Protein AF-0000000068980799 (afdb_homodimer)

Sequence (262 aa):
MDPATQDDEDTKPTASESSLSVPATNGKKSQVTGPEELPSMFENTHFFIHKKAIPSDEERIIQRLIVAFSGTLHQYMSSDVQFVVTRSVWNEEFDTALADNANLIFVRPDWILACDEQARRVPFQKYLVVGMDPATQDDEDTKPTASESSLSVPATNGKKSQVTGPEELPSMFENTHFFIHKKAIPSDEERIIQRLIVAFSGTLHQYMSSDVQFVVTRSVWNEEFDTALADNANLIFVRPDWILACDEQARRVPFQKYLVVG

Organism: Fasciola gigantica (NCBI:txid46835)

Structure (mmCIF, N/CA/C/O backbone):
data_AF-0000000068980799-model_v1
#
loop_
_entity.id
_entity.type
_entity.pdbx_description
1 polymer 'Putative transient receptor potential channel 2 isoform 3'
#
loop_
_atom_site.group_PDB
_atom_site.id
_atom_site.type_symbol
_atom_site.label_atom_id
_atom_site.label_alt_id
_atom_site.label_comp_id
_atom_site.label_asym_id
_atom_site.label_entity_id
_atom_site.label_seq_id
_atom_site.pdbx_PDB_ins_code
_atom_site.Cartn_x
_atom_site.Cartn_y
_atom_site.Cartn_z
_atom_site.occupancy
_atom_site.B_iso_or_equi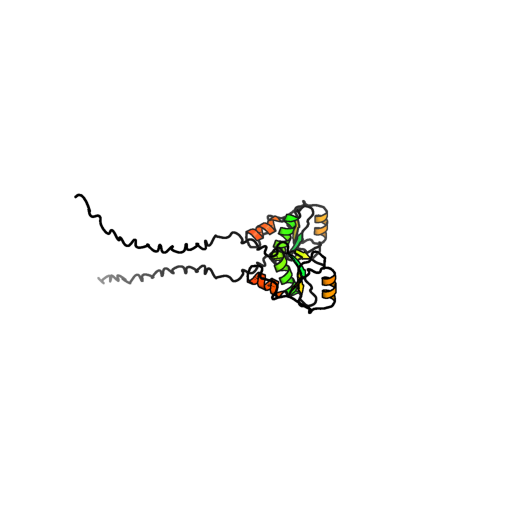v
_atom_site.auth_seq_id
_atom_site.auth_comp_id
_atom_site.auth_asym_id
_atom_site.auth_atom_id
_atom_site.pdbx_PDB_model_num
ATOM 1 N N . MET A 1 1 ? -66.812 -64.438 41.688 1 20.77 1 MET A N 1
ATOM 2 C CA . MET A 1 1 ? -67.625 -63.594 40.812 1 20.77 1 MET A CA 1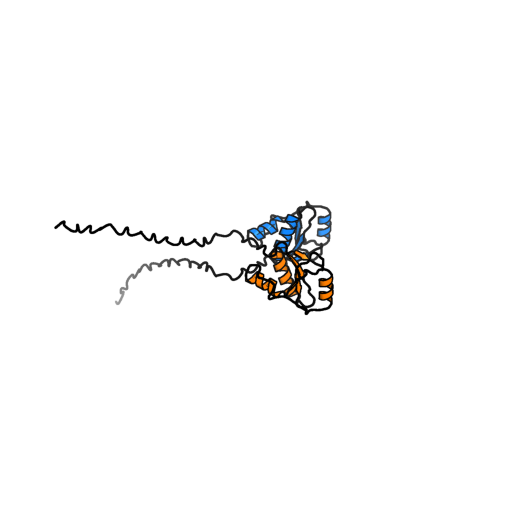
ATOM 3 C C . MET A 1 1 ? -66.875 -62.375 40.375 1 20.77 1 MET A C 1
ATOM 5 O O . MET A 1 1 ? -67 -61.969 39.188 1 20.77 1 MET A O 1
ATOM 9 N N . ASP A 1 2 ? -66.188 -61.562 41.219 1 19.34 2 ASP A N 1
ATOM 10 C CA . ASP A 1 2 ? -66.562 -60.188 40.844 1 19.34 2 ASP A CA 1
ATOM 11 C C . ASP A 1 2 ? -65.875 -59.781 39.531 1 19.34 2 ASP A C 1
ATOM 13 O O . ASP A 1 2 ? -64.875 -60.375 39.125 1 19.34 2 ASP A O 1
ATOM 17 N N . PRO A 1 3 ? -65.125 -58.406 39.5 1 24.88 3 PRO A N 1
ATOM 18 C CA . PRO A 1 3 ? -65.438 -57.156 38.812 1 24.88 3 PRO A CA 1
ATOM 19 C C . PRO A 1 3 ? -64.562 -56.906 37.594 1 24.88 3 PRO A C 1
ATOM 21 O O . PRO A 1 3 ? -63.344 -56.844 37.719 1 24.88 3 PRO A O 1
ATOM 24 N N . ALA A 1 4 ? -64.938 -57.219 36.375 1 27.3 4 ALA A N 1
ATOM 25 C CA . ALA A 1 4 ? -64.5 -57.156 35 1 27.3 4 ALA A CA 1
ATOM 26 C C . ALA A 1 4 ? -64.25 -55.719 34.531 1 27.3 4 ALA A C 1
ATOM 28 O O . ALA A 1 4 ? -63.969 -55.469 33.344 1 27.3 4 ALA A O 1
ATOM 29 N N . THR A 1 5 ? -64.438 -54.719 35.438 1 24.45 5 THR A N 1
ATOM 30 C CA . THR A 1 5 ? -65.125 -53.625 34.75 1 24.45 5 THR A CA 1
ATOM 31 C C . THR A 1 5 ? -64.25 -53.125 33.562 1 24.45 5 THR A C 1
ATOM 33 O O . THR A 1 5 ? -63.062 -53.406 33.531 1 24.45 5 THR A O 1
ATOM 36 N N . GLN A 1 6 ? -64.375 -51.75 33.156 1 20.05 6 GLN A N 1
ATOM 37 C CA . GLN A 1 6 ? -64.812 -50.906 32.062 1 20.05 6 GLN A CA 1
ATOM 38 C C . GLN A 1 6 ? -63.688 -50.312 31.25 1 20.05 6 GLN A C 1
ATOM 40 O O . GLN A 1 6 ? -63.75 -50.219 30.031 1 20.05 6 GLN A O 1
ATOM 45 N N . ASP A 1 7 ? -62.594 -49.625 31.875 1 24.25 7 ASP A N 1
ATOM 46 C CA . ASP A 1 7 ? -62.5 -48.25 31.422 1 24.25 7 ASP A CA 1
ATOM 47 C C . ASP A 1 7 ? -62 -48.156 29.984 1 24.25 7 ASP A C 1
ATOM 49 O O . ASP A 1 7 ? -61.312 -49.062 29.516 1 24.25 7 ASP A O 1
ATOM 53 N N . ASP A 1 8 ? -62.406 -47 29.312 1 21.67 8 ASP A N 1
ATOM 54 C CA . ASP A 1 8 ? -62.656 -46.188 28.125 1 21.67 8 ASP A CA 1
ATOM 55 C C . ASP A 1 8 ? -61.375 -45.875 27.391 1 21.67 8 ASP A C 1
ATOM 57 O O . ASP A 1 8 ? -60.312 -45.844 27.984 1 21.67 8 ASP A O 1
ATOM 61 N N . GLU A 1 9 ? -61.5 -45.719 26.078 1 25.73 9 GLU A N 1
ATOM 62 C CA . GLU A 1 9 ? -60.875 -45.719 24.75 1 25.73 9 GLU A CA 1
ATOM 63 C C . GLU A 1 9 ? -60.125 -44.406 24.5 1 25.73 9 GLU A C 1
ATOM 65 O O . GLU A 1 9 ? -59.844 -44.062 23.359 1 25.73 9 GLU A O 1
ATOM 70 N N . ASP A 1 10 ? -59.719 -43.562 25.594 1 23.23 10 ASP A N 1
ATOM 71 C CA . ASP A 1 10 ? -59.594 -42.156 25.125 1 23.23 10 ASP A CA 1
ATOM 72 C C . ASP A 1 10 ? -58.469 -42.031 24.094 1 23.23 10 ASP A C 1
ATOM 74 O O . ASP A 1 10 ? -57.312 -42.281 24.391 1 23.23 10 ASP A O 1
ATOM 78 N N . THR A 1 11 ? -58.812 -42.125 22.797 1 24.7 11 THR A N 1
ATOM 79 C CA . THR A 1 11 ? -58.062 -42.062 21.547 1 24.7 11 THR A CA 1
ATOM 80 C C . THR A 1 11 ? -57.5 -40.656 21.344 1 24.7 11 THR A C 1
ATOM 82 O O . THR A 1 11 ? -56.906 -40.375 20.297 1 24.7 11 THR A O 1
ATOM 85 N N . LYS A 1 12 ? -57.531 -39.688 22.297 1 25.25 12 LYS A N 1
ATOM 86 C CA . LYS A 1 12 ? -57.531 -38.375 21.672 1 25.25 12 LYS A CA 1
ATOM 87 C C . LYS A 1 12 ? -56.344 -38.219 20.734 1 25.25 12 LYS A C 1
ATOM 89 O O . LYS A 1 12 ? -55.219 -38.594 21.094 1 25.25 12 LYS A O 1
ATOM 94 N N . PRO A 1 13 ? -56.625 -37.719 19.516 1 26.62 13 PRO A N 1
ATOM 95 C CA . PRO A 1 13 ? -55.812 -37.469 18.344 1 26.62 13 PRO A CA 1
ATOM 96 C C . PRO A 1 13 ? -54.75 -36.375 18.594 1 26.62 13 PRO A C 1
ATOM 98 O O . PRO A 1 13 ? -55.125 -35.25 19 1 26.62 13 PRO A O 1
ATOM 101 N N . THR A 1 14 ? -53.75 -36.5 19.406 1 24.98 14 THR A N 1
ATOM 102 C CA . THR A 1 14 ? -52.938 -35.344 19.703 1 24.98 14 THR A CA 1
ATOM 103 C C . THR A 1 14 ? -52.406 -34.719 18.438 1 24.98 14 THR A C 1
ATOM 105 O O . THR A 1 14 ? -51.688 -35.375 17.656 1 24.98 14 THR A O 1
ATOM 108 N N . ALA A 1 15 ? -53.25 -33.812 17.844 1 24.52 15 ALA A N 1
ATOM 109 C CA . ALA A 1 15 ? -52.906 -32.938 16.734 1 24.52 15 ALA A CA 1
ATOM 110 C C . ALA A 1 15 ? -51.562 -32.281 16.938 1 24.52 15 ALA A C 1
ATOM 112 O O . ALA A 1 15 ? -51.281 -31.672 17.984 1 24.52 15 ALA A O 1
ATOM 113 N N . SER A 1 16 ? -50.5 -32.906 16.484 1 23.58 16 SER A N 1
ATOM 114 C CA . SER A 1 16 ? -49.125 -32.375 16.5 1 23.58 16 SER A CA 1
ATOM 115 C C . SER A 1 16 ? -49.094 -31.016 15.844 1 23.58 16 SER A C 1
ATOM 117 O O . SER A 1 16 ? -49.438 -30.859 14.672 1 23.58 16 SER A O 1
ATOM 119 N N . GLU A 1 17 ? -49.531 -29.922 16.547 1 25.2 17 GLU A N 1
ATOM 120 C CA . GLU A 1 17 ? -49.406 -28.531 16.094 1 25.2 17 GLU A CA 1
ATOM 121 C C . GLU A 1 17 ? -48.031 -28.281 15.492 1 25.2 17 GLU A C 1
ATOM 123 O O . GLU A 1 17 ? -47 -28.562 16.125 1 25.2 17 GLU A O 1
ATOM 128 N N . SER A 1 18 ? -47.906 -28.484 14.195 1 25.22 18 SER A N 1
ATOM 129 C CA . SER A 1 18 ? -46.75 -28.078 13.375 1 25.22 18 SER A CA 1
ATOM 130 C C . SER A 1 18 ? -46.375 -26.625 13.648 1 25.22 18 SER A C 1
ATOM 132 O O . SER A 1 18 ? -47.188 -25.719 13.438 1 25.22 18 SER A O 1
ATOM 134 N N . SER A 1 19 ? -45.781 -26.266 14.758 1 26.38 19 SER A N 1
ATOM 135 C CA . SER A 1 19 ? -45.281 -24.922 15.023 1 26.38 19 SER A CA 1
ATOM 136 C C . SER A 1 19 ? -44.5 -24.391 13.828 1 26.38 19 SER A C 1
ATOM 138 O O . SER A 1 19 ? -43.531 -25.016 13.391 1 26.38 19 SER A O 1
ATOM 140 N N . LEU A 1 20 ? -45.125 -23.781 12.844 1 25.39 20 LEU A N 1
ATOM 141 C CA . LEU A 1 20 ? -44.531 -22.969 11.789 1 25.39 20 LEU A CA 1
ATOM 142 C C . LEU A 1 20 ? -43.5 -21.984 12.375 1 25.39 20 LEU A C 1
ATOM 144 O O . LEU A 1 20 ? -43.875 -21.125 13.18 1 25.39 20 LEU A O 1
ATOM 148 N N . SER A 1 21 ? -42.375 -22.406 12.852 1 25.7 21 SER A N 1
ATOM 149 C CA . SER A 1 21 ? -41.312 -21.484 13.234 1 25.7 21 SER A CA 1
ATOM 150 C C . SER A 1 21 ? -41.094 -20.422 12.156 1 25.7 21 SER A C 1
ATOM 152 O O . SER A 1 21 ? -40.875 -20.75 10.984 1 25.7 21 SER A O 1
ATOM 154 N N . VAL A 1 22 ? -41.844 -19.297 12.25 1 26.31 22 VAL A N 1
ATOM 155 C CA . VAL A 1 22 ? -41.562 -18.094 11.461 1 26.31 22 VAL A CA 1
ATOM 156 C C . VAL A 1 22 ? -40.062 -17.828 11.414 1 26.31 22 VAL A C 1
ATOM 158 O O . VAL A 1 22 ? -39.375 -17.875 12.453 1 26.31 22 VAL A O 1
ATOM 161 N N . PRO A 1 23 ? -39.469 -18.031 10.266 1 25.47 23 PRO A N 1
ATOM 162 C CA . PRO A 1 23 ? -38.062 -17.688 10.141 1 25.47 23 PRO A CA 1
ATOM 163 C C . PRO A 1 23 ? -37.719 -16.297 10.695 1 25.47 23 PRO A C 1
ATOM 165 O O . PRO A 1 23 ? -38.5 -15.367 10.516 1 25.47 23 PRO A O 1
ATOM 168 N N . ALA A 1 24 ? -37.062 -16.156 11.812 1 26.2 24 ALA A N 1
ATOM 169 C CA . ALA A 1 24 ? -36.469 -14.922 12.32 1 26.2 24 ALA A CA 1
ATOM 170 C C . ALA A 1 24 ? -35.844 -14.109 11.188 1 26.2 24 ALA A C 1
ATOM 172 O O . ALA A 1 24 ? -35.031 -14.617 10.422 1 26.2 24 ALA A O 1
ATOM 173 N N . THR A 1 25 ? -36.656 -13.273 10.594 1 23.78 25 THR A N 1
ATOM 174 C CA . THR A 1 25 ? -36.094 -12.242 9.727 1 23.78 25 THR A CA 1
ATOM 175 C C . THR A 1 25 ? -34.844 -11.617 10.359 1 23.78 25 THR A C 1
ATOM 177 O O . THR A 1 25 ? -34.906 -11.086 11.469 1 23.78 25 THR A O 1
ATOM 180 N N . ASN A 1 26 ? -33.75 -12.32 10.406 1 25.62 26 ASN A N 1
ATOM 181 C CA . ASN A 1 26 ? -32.5 -11.664 10.758 1 25.62 26 ASN A CA 1
ATOM 182 C C . ASN A 1 26 ? -32.438 -10.242 10.203 1 25.62 26 ASN A C 1
ATOM 184 O O . ASN A 1 26 ? -32.469 -10.039 8.992 1 25.62 26 ASN A O 1
ATOM 188 N N . GLY A 1 27 ? -33.094 -9.328 10.844 1 24.72 27 GLY A N 1
ATOM 189 C CA . GLY A 1 27 ? -33 -7.906 10.562 1 24.72 27 GLY A CA 1
ATOM 190 C C . GLY A 1 27 ? -31.625 -7.492 10.047 1 24.72 27 GLY A C 1
ATOM 191 O O . GLY A 1 27 ? -30.609 -7.762 10.688 1 24.72 27 GLY A O 1
ATOM 192 N N . LYS A 1 28 ? -31.391 -7.469 8.797 1 28.31 28 LYS A N 1
ATOM 193 C CA . LYS A 1 28 ? -30.297 -6.723 8.164 1 28.31 28 LYS A CA 1
ATOM 194 C C . LYS A 1 28 ? -30.109 -5.367 8.836 1 28.31 28 LYS A C 1
ATOM 196 O O . LYS A 1 28 ? -30.906 -4.453 8.648 1 28.31 28 LYS A O 1
ATOM 201 N N . LYS A 1 29 ? -30.094 -5.312 10.211 1 28.12 29 LYS A N 1
ATOM 202 C CA . LYS A 1 29 ? -29.75 -4.031 10.82 1 28.12 29 LYS A CA 1
ATOM 203 C C . LYS A 1 29 ? -28.812 -3.227 9.922 1 28.12 29 LYS A C 1
ATOM 205 O O . LYS A 1 29 ? -27.734 -3.695 9.562 1 28.12 29 LYS A O 1
ATOM 210 N N . SER A 1 30 ? -29.359 -2.451 9.117 1 31.41 30 SER A N 1
ATOM 211 C CA . SER A 1 30 ? -28.672 -1.355 8.438 1 31.41 30 SER A CA 1
ATOM 212 C C . SER A 1 30 ? -27.641 -0.694 9.359 1 31.41 30 SER A C 1
ATOM 214 O O . SER A 1 30 ? -27.984 0.192 10.141 1 31.41 30 SER A O 1
ATOM 216 N N . GLN A 1 31 ? -27.062 -1.424 10.32 1 33.16 31 GLN A N 1
ATOM 217 C CA . GLN A 1 31 ? -26.141 -0.878 11.312 1 33.16 31 GLN A CA 1
ATOM 218 C C . GLN A 1 31 ? -25.312 0.262 10.719 1 33.16 31 GLN A C 1
ATOM 220 O O . GLN A 1 31 ? -24.859 0.179 9.578 1 33.16 31 GLN A O 1
ATOM 225 N N . VAL A 1 32 ? -25.734 1.438 10.875 1 35.59 32 VAL A N 1
ATOM 226 C CA . VAL A 1 32 ? -24.969 2.654 10.602 1 35.59 32 VAL A CA 1
ATOM 227 C C . VAL A 1 32 ? -23.469 2.359 10.672 1 35.59 32 VAL A C 1
ATOM 229 O O . VAL A 1 32 ? -22.938 2.057 11.742 1 35.59 32 VAL A O 1
ATOM 232 N N . THR A 1 33 ? -22.906 1.324 10.031 1 38.72 33 THR A N 1
ATOM 233 C CA . THR A 1 33 ? -21.578 0.739 10.062 1 38.72 33 THR A CA 1
ATOM 234 C C . THR A 1 33 ? -20.516 1.828 10.07 1 38.72 33 THR A C 1
ATOM 236 O O . THR A 1 33 ? -20.594 2.793 9.305 1 38.72 33 THR A O 1
ATOM 239 N N . GLY A 1 34 ? -20.109 2.387 11.172 1 44.34 34 GLY A N 1
ATOM 240 C CA . GLY A 1 34 ? -18.875 3.162 11.227 1 44.34 34 GLY A CA 1
ATOM 241 C C . GLY A 1 34 ? -18 2.965 10.008 1 44.34 34 GLY A C 1
ATOM 242 O O . GLY A 1 34 ? -18.344 2.203 9.102 1 44.34 34 GLY A O 1
ATOM 243 N N . PRO A 1 35 ? -17.156 4.094 9.664 1 53.09 35 PRO A N 1
ATOM 244 C CA . PRO A 1 35 ? -16.328 3.898 8.477 1 53.09 35 PRO A CA 1
ATOM 245 C C . PRO A 1 35 ? -15.914 2.441 8.281 1 53.09 35 PRO A C 1
ATOM 247 O O . PRO A 1 35 ? -15.578 1.754 9.25 1 53.09 35 PRO A O 1
ATOM 250 N N . GLU A 1 36 ? -16.594 1.706 7.469 1 66.25 36 GLU A N 1
ATOM 251 C CA . GLU A 1 36 ? -16.297 0.313 7.148 1 66.25 36 GLU A CA 1
ATOM 252 C C . GLU A 1 36 ? -14.789 0.063 7.113 1 66.25 36 GLU A C 1
ATOM 254 O O . GLU A 1 36 ? -14.055 0.794 6.457 1 66.25 36 GLU A O 1
ATOM 259 N N . GLU A 1 37 ? -14.234 -0.513 8.117 1 85.94 37 GLU A N 1
ATOM 260 C CA . GLU A 1 37 ? -12.828 -0.913 8.195 1 85.94 37 GLU A CA 1
ATOM 261 C C . GLU A 1 37 ? -12.406 -1.687 6.953 1 85.94 37 GLU A C 1
ATOM 263 O O . GLU A 1 37 ? -13.188 -2.469 6.406 1 85.94 37 GLU A O 1
ATOM 268 N N . LEU A 1 38 ? -11.25 -1.336 6.441 1 91.69 38 LEU A N 1
ATOM 269 C CA . LEU A 1 38 ? -10.703 -2.066 5.301 1 91.69 38 LEU A CA 1
ATOM 270 C C . LEU A 1 38 ? -10.617 -3.559 5.605 1 91.69 38 LEU A C 1
ATOM 272 O O . LEU A 1 38 ? -10.211 -3.951 6.703 1 91.69 38 LEU A O 1
ATOM 276 N N . PRO A 1 39 ? -11.078 -4.387 4.656 1 93.12 39 PRO A N 1
ATOM 277 C CA . PRO A 1 39 ? -10.922 -5.828 4.855 1 93.12 39 PRO A CA 1
ATOM 278 C C . PRO A 1 39 ? -9.461 -6.246 4.977 1 93.12 39 PRO A C 1
ATOM 280 O O . PRO A 1 39 ? -8.578 -5.594 4.41 1 93.12 39 PRO A O 1
ATOM 283 N N . SER A 1 40 ? -9.211 -7.305 5.684 1 97.06 40 SER A N 1
ATOM 284 C CA . SER A 1 40 ? -7.863 -7.848 5.836 1 97.06 40 SER A CA 1
ATOM 285 C C . SER A 1 40 ? -7.75 -9.234 5.211 1 97.06 40 SER A C 1
ATOM 287 O O . SER A 1 40 ? -7.199 -10.148 5.82 1 97.06 40 SER A O 1
ATOM 289 N N . MET A 1 41 ? -8.242 -9.391 4.062 1 97.62 41 MET A N 1
ATOM 290 C CA . MET A 1 41 ? -8.398 -10.711 3.449 1 97.62 41 MET A CA 1
ATOM 291 C C . MET A 1 41 ? -7.051 -11.297 3.061 1 97.62 41 MET A C 1
ATOM 293 O O . MET A 1 41 ? -6.938 -12.5 2.814 1 97.62 41 MET A O 1
ATOM 297 N N . PHE A 1 42 ? -6.008 -10.516 2.971 1 98.56 42 PHE A N 1
ATOM 298 C CA . PHE A 1 42 ? -4.688 -11.023 2.627 1 98.56 42 PHE A CA 1
ATOM 299 C C . PHE A 1 42 ? -3.748 -10.945 3.824 1 98.56 42 PHE A C 1
ATOM 301 O O . PHE A 1 42 ? -2.525 -10.93 3.662 1 98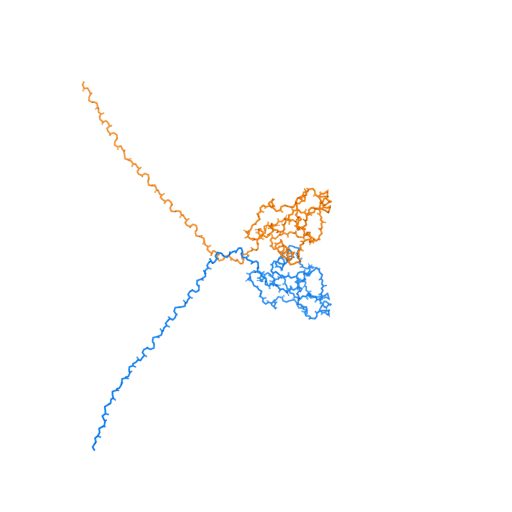.56 42 PHE A O 1
ATOM 308 N N . GLU A 1 43 ? -4.293 -10.844 4.977 1 97.81 43 GLU A N 1
ATOM 309 C CA . GLU A 1 43 ? -3.469 -10.859 6.18 1 97.81 43 GLU A CA 1
ATOM 310 C C . GLU A 1 43 ? -2.545 -12.07 6.195 1 97.81 43 GLU A C 1
ATOM 312 O O . GLU A 1 43 ? -2.963 -13.188 5.863 1 97.81 43 GLU A O 1
ATOM 317 N N . ASN A 1 44 ? -1.324 -11.844 6.477 1 98 44 ASN A N 1
ATOM 318 C CA . ASN A 1 44 ? -0.288 -12.867 6.59 1 98 44 ASN A CA 1
ATOM 319 C C . ASN A 1 44 ? 0.011 -13.516 5.242 1 98 44 ASN A C 1
ATOM 321 O O . ASN A 1 44 ? 0.534 -14.625 5.184 1 98 44 ASN A O 1
ATOM 325 N N . THR A 1 45 ? -0.384 -12.961 4.203 1 98.81 45 THR A N 1
ATOM 326 C CA . THR A 1 45 ? -0.089 -13.43 2.855 1 98.81 45 THR A CA 1
ATOM 327 C C . THR A 1 45 ? 0.98 -12.562 2.199 1 98.81 45 THR A C 1
ATOM 329 O O . THR A 1 45 ? 0.879 -11.336 2.207 1 98.81 45 THR A O 1
ATOM 332 N N . HIS A 1 46 ? 2.014 -13.133 1.592 1 98.94 46 HIS A N 1
ATOM 333 C CA . HIS A 1 46 ? 3.186 -12.445 1.058 1 98.94 46 HIS A CA 1
ATOM 334 C C . HIS A 1 46 ? 3.229 -12.531 -0.464 1 98.94 46 HIS A C 1
ATOM 336 O O . HIS A 1 46 ? 3.15 -13.625 -1.031 1 98.94 46 HIS A O 1
ATOM 342 N N . PHE A 1 47 ? 3.359 -11.344 -1.054 1 98.94 47 PHE A N 1
ATOM 343 C CA . PHE A 1 47 ? 3.25 -11.25 -2.504 1 98.94 47 PHE A CA 1
ATOM 344 C C . PHE A 1 47 ? 4.52 -10.656 -3.105 1 98.94 47 PHE A C 1
ATOM 346 O O . PHE A 1 47 ? 5.199 -9.852 -2.467 1 98.94 47 PHE A O 1
ATOM 353 N N . PHE A 1 48 ? 4.812 -11.062 -4.246 1 98.88 48 PHE A N 1
ATOM 354 C CA . PHE A 1 48 ? 5.73 -10.406 -5.172 1 98.88 48 PHE A CA 1
ATOM 355 C C . PHE A 1 48 ? 5.086 -10.227 -6.539 1 98.88 48 PHE A C 1
ATOM 357 O O . PHE A 1 48 ? 4.434 -11.141 -7.047 1 98.88 48 PHE A O 1
ATOM 364 N N . ILE A 1 49 ? 5.199 -9.055 -7.055 1 98.88 49 ILE A N 1
ATOM 365 C CA . ILE A 1 49 ? 4.656 -8.812 -8.391 1 98.88 49 ILE A CA 1
ATOM 366 C C . ILE A 1 49 ? 5.773 -8.922 -9.43 1 98.88 49 ILE A C 1
ATOM 368 O O . ILE A 1 49 ? 6.73 -8.148 -9.406 1 98.88 49 ILE A O 1
ATOM 372 N N . HIS A 1 50 ? 5.676 -9.898 -10.25 1 98.75 50 HIS A N 1
ATOM 373 C CA . HIS A 1 50 ? 6.539 -10.023 -11.422 1 98.75 50 HIS A CA 1
ATOM 374 C C . HIS A 1 50 ? 6.059 -9.133 -12.562 1 98.75 50 HIS A C 1
ATOM 376 O O . HIS A 1 50 ? 5.195 -9.531 -13.344 1 98.75 50 HIS A O 1
ATOM 382 N N . LYS A 1 51 ? 6.613 -8.016 -12.812 1 97.69 51 LYS A N 1
ATOM 383 C CA . LYS A 1 51 ? 6.027 -6.875 -13.516 1 97.69 51 LYS A CA 1
ATOM 384 C C . LYS A 1 51 ? 6.281 -6.965 -15.016 1 97.69 51 LYS A C 1
ATOM 386 O O . LYS A 1 51 ? 5.711 -6.199 -15.797 1 97.69 51 LYS A O 1
ATOM 391 N N . LYS A 1 52 ? 7.145 -7.824 -15.484 1 97.31 52 LYS A N 1
ATOM 392 C CA . LYS A 1 52 ? 7.629 -7.848 -16.859 1 97.31 52 LYS A CA 1
ATOM 393 C C . LYS A 1 52 ? 6.469 -7.797 -17.859 1 97.31 52 LYS A C 1
ATOM 395 O O . LYS A 1 52 ? 6.559 -7.137 -18.891 1 97.31 52 LYS A O 1
ATOM 400 N N . ALA A 1 53 ? 5.359 -8.422 -17.672 1 98.19 53 ALA A N 1
ATOM 401 C CA . ALA A 1 53 ? 4.246 -8.5 -18.609 1 98.19 53 ALA A CA 1
ATOM 402 C C . ALA A 1 53 ? 3.012 -7.793 -18.062 1 98.19 53 ALA A C 1
ATOM 404 O O . ALA A 1 53 ? 1.893 -8.031 -18.531 1 98.19 53 ALA A O 1
ATOM 405 N N . ILE A 1 54 ? 3.191 -6.973 -17.078 1 98.5 54 ILE A N 1
ATOM 406 C CA . ILE A 1 54 ? 2.078 -6.242 -16.484 1 98.5 54 ILE A CA 1
ATOM 407 C C . ILE A 1 54 ? 2.23 -4.746 -16.75 1 98.5 54 ILE A C 1
ATOM 409 O O . ILE A 1 54 ? 3.209 -4.129 -16.328 1 98.5 54 ILE A O 1
ATOM 413 N N . PRO A 1 55 ? 1.258 -4.164 -17.438 1 98.31 55 PRO A N 1
ATOM 414 C CA . PRO A 1 55 ? 1.331 -2.713 -17.625 1 98.31 55 PRO A CA 1
ATOM 415 C C . PRO A 1 55 ? 1.383 -1.948 -16.312 1 98.31 55 PRO A C 1
ATOM 417 O O . PRO A 1 55 ? 0.8 -2.385 -15.32 1 98.31 55 PRO A O 1
ATOM 420 N N . SER A 1 56 ? 1.985 -0.771 -16.328 1 97.5 56 SER A N 1
ATOM 421 C CA . SER A 1 56 ? 2.238 0.019 -15.125 1 97.5 56 SER A CA 1
ATOM 422 C C . SER A 1 56 ? 0.938 0.366 -14.406 1 97.5 56 SER A C 1
ATOM 424 O O . SER A 1 56 ? 0.884 0.373 -13.172 1 97.5 56 SER A O 1
ATOM 426 N N . ASP A 1 57 ? -0.08 0.707 -15.172 1 96.75 57 ASP A N 1
ATOM 427 C CA . ASP A 1 57 ? -1.357 1.079 -14.578 1 96.75 57 ASP A CA 1
ATOM 428 C C . ASP A 1 57 ? -1.979 -0.099 -13.828 1 96.75 57 ASP A C 1
ATOM 430 O O . ASP A 1 57 ? -2.518 0.068 -12.734 1 96.75 57 ASP A O 1
ATOM 434 N N . GLU A 1 58 ? -1.884 -1.261 -14.43 1 98.06 58 GLU A N 1
ATOM 435 C CA . GLU A 1 58 ? -2.396 -2.453 -13.766 1 98.06 58 GLU A CA 1
ATOM 436 C C . GLU A 1 58 ? -1.562 -2.801 -12.531 1 98.06 58 GLU A C 1
ATOM 438 O O . GLU A 1 58 ? -2.104 -3.203 -11.5 1 98.06 58 GLU A O 1
ATOM 443 N N . GLU A 1 59 ? -0.263 -2.682 -12.648 1 98.5 59 GLU A N 1
ATOM 444 C CA . GLU A 1 59 ? 0.623 -2.92 -11.516 1 98.5 59 GLU A CA 1
ATOM 445 C C . GLU A 1 59 ? 0.22 -2.072 -10.312 1 98.5 59 GLU A C 1
ATOM 447 O O . GLU A 1 59 ? 0.164 -2.568 -9.188 1 98.5 59 GLU A O 1
ATOM 452 N N . ARG A 1 60 ? -0.068 -0.839 -10.555 1 97 60 ARG A N 1
ATOM 453 C CA . ARG A 1 60 ? -0.46 0.089 -9.492 1 97 60 ARG A CA 1
ATOM 454 C C . ARG A 1 60 ? -1.733 -0.381 -8.797 1 97 60 ARG A C 1
ATOM 456 O O . ARG A 1 60 ? -1.819 -0.361 -7.57 1 97 60 ARG A O 1
ATOM 463 N N . ILE A 1 61 ? -2.654 -0.806 -9.586 1 97.38 61 ILE A N 1
ATOM 464 C CA . ILE A 1 61 ? -3.924 -1.277 -9.047 1 97.38 61 ILE A CA 1
ATOM 465 C C . ILE A 1 61 ? -3.691 -2.518 -8.188 1 97.38 61 ILE A C 1
ATOM 467 O O . ILE A 1 61 ? -4.223 -2.621 -7.082 1 97.38 61 ILE A O 1
ATOM 471 N N . ILE A 1 62 ? -2.877 -3.436 -8.648 1 98.62 62 ILE A N 1
ATOM 472 C CA . ILE A 1 62 ? -2.602 -4.68 -7.941 1 98.62 62 ILE A CA 1
ATOM 473 C C . ILE A 1 62 ? -1.907 -4.379 -6.617 1 98.62 62 ILE A C 1
ATOM 475 O O . ILE A 1 62 ? -2.281 -4.922 -5.574 1 98.62 62 ILE A O 1
ATOM 479 N N . GLN A 1 63 ? -0.933 -3.51 -6.66 1 98.56 63 GLN A N 1
ATOM 480 C CA . GLN A 1 63 ? -0.235 -3.102 -5.445 1 98.56 63 GLN A CA 1
ATOM 481 C C . GLN A 1 63 ? -1.205 -2.51 -4.426 1 98.56 63 GLN A C 1
ATOM 483 O O . GLN A 1 63 ? -1.183 -2.881 -3.252 1 98.56 63 GLN A O 1
ATOM 488 N N . ARG A 1 64 ? -2.055 -1.593 -4.91 1 98.56 64 ARG A N 1
ATOM 489 C CA . ARG A 1 64 ? -3.037 -0.929 -4.059 1 98.56 64 ARG A CA 1
ATOM 490 C C . ARG A 1 64 ? -3.947 -1.945 -3.379 1 98.56 64 ARG A C 1
ATOM 492 O O . ARG A 1 64 ? -4.137 -1.899 -2.162 1 98.56 64 ARG A O 1
ATOM 499 N N . LEU A 1 65 ? -4.418 -2.916 -4.109 1 98.56 65 LEU A N 1
ATOM 500 C CA . LEU A 1 65 ? -5.367 -3.889 -3.574 1 98.56 65 LEU A CA 1
ATOM 501 C C . LEU A 1 65 ? -4.688 -4.816 -2.572 1 98.56 65 LEU A C 1
ATOM 503 O O . LEU A 1 65 ? -5.25 -5.117 -1.518 1 98.56 65 LEU A O 1
ATOM 507 N N . ILE A 1 66 ? -3.482 -5.258 -2.877 1 98.81 66 ILE A N 1
ATOM 508 C CA . ILE A 1 66 ? -2.76 -6.148 -1.976 1 98.81 66 ILE A CA 1
ATOM 509 C C . ILE A 1 66 ? -2.545 -5.457 -0.63 1 98.81 66 ILE A C 1
ATOM 511 O O . ILE A 1 66 ? -2.875 -6.016 0.42 1 98.81 66 ILE A O 1
ATOM 515 N N . VAL A 1 67 ? -2.09 -4.242 -0.664 1 98.56 67 VAL A N 1
ATOM 516 C CA . VAL A 1 67 ? -1.755 -3.512 0.554 1 98.56 67 VAL A CA 1
ATOM 517 C C . VAL A 1 67 ? -3.033 -3.117 1.289 1 98.56 67 VAL A C 1
ATOM 519 O O . VAL A 1 67 ? -3.119 -3.246 2.512 1 98.56 67 VAL A O 1
ATOM 522 N N . ALA A 1 68 ? -4.004 -2.682 0.535 1 98.12 68 ALA A N 1
ATOM 523 C CA . ALA A 1 68 ? -5.277 -2.287 1.129 1 98.12 68 ALA A CA 1
ATOM 524 C C . ALA A 1 68 ? -5.895 -3.439 1.916 1 98.12 68 ALA A C 1
ATOM 526 O O . ALA A 1 68 ? -6.492 -3.229 2.975 1 98.12 68 ALA A O 1
ATOM 527 N N . PHE A 1 69 ? -5.695 -4.617 1.457 1 98 69 PHE A N 1
ATOM 528 C CA . PHE A 1 69 ? -6.375 -5.758 2.049 1 98 69 PHE A CA 1
ATOM 529 C C . PHE A 1 69 ? -5.438 -6.531 2.971 1 98 69 PHE A C 1
ATOM 531 O O . PHE A 1 69 ? -5.652 -7.719 3.227 1 98 69 PHE A O 1
ATOM 538 N N . SER A 1 70 ? -4.387 -5.883 3.344 1 98.06 70 SER A N 1
ATOM 539 C CA . SER A 1 70 ? -3.496 -6.305 4.422 1 98.06 70 SER A CA 1
ATOM 540 C C . SER A 1 70 ? -2.521 -7.375 3.945 1 98.06 70 SER A C 1
ATOM 542 O O . SER A 1 70 ? -2.061 -8.195 4.738 1 98.06 70 SER A O 1
ATOM 544 N N . GLY A 1 71 ? -2.221 -7.344 2.73 1 98.75 71 GLY A N 1
ATOM 545 C CA . GLY A 1 71 ? -1.143 -8.172 2.221 1 98.75 71 GLY A CA 1
ATOM 546 C C . GLY A 1 71 ? 0.229 -7.555 2.404 1 98.75 71 GLY A C 1
ATOM 547 O O . GLY A 1 71 ? 0.351 -6.332 2.521 1 98.75 71 GLY A O 1
ATOM 548 N N . THR A 1 72 ? 1.193 -8.438 2.381 1 98.38 72 THR A N 1
ATOM 549 C CA . THR A 1 72 ? 2.576 -7.973 2.381 1 98.38 72 THR A CA 1
ATOM 550 C C . THR A 1 72 ? 3.16 -8.016 0.971 1 98.38 72 THR A C 1
ATOM 552 O O . THR A 1 72 ? 3.145 -9.055 0.316 1 98.38 72 THR A O 1
ATOM 555 N N . LEU A 1 73 ? 3.613 -6.887 0.556 1 98.25 73 LEU A N 1
ATOM 556 C CA . LEU A 1 73 ? 4.203 -6.785 -0.774 1 98.25 73 LEU A CA 1
ATOM 557 C C . LEU A 1 73 ? 5.723 -6.672 -0.688 1 98.25 73 LEU A C 1
ATOM 559 O O . LEU A 1 73 ? 6.246 -5.738 -0.077 1 98.25 73 LEU A O 1
ATOM 563 N N . HIS A 1 74 ? 6.398 -7.637 -1.297 1 98.31 74 HIS A N 1
ATOM 564 C CA . HIS A 1 74 ? 7.855 -7.637 -1.336 1 98.31 74 HIS A CA 1
ATOM 565 C C . HIS A 1 74 ? 8.375 -6.949 -2.594 1 98.31 74 HIS A C 1
ATOM 567 O O . HIS A 1 74 ? 7.828 -7.145 -3.684 1 98.31 74 HIS A O 1
ATOM 573 N N . GLN A 1 75 ? 9.469 -6.234 -2.416 1 96.44 75 GLN A N 1
ATOM 574 C CA . GLN A 1 75 ? 10.078 -5.539 -3.545 1 96.44 75 GLN A CA 1
ATOM 575 C C . GLN A 1 75 ? 10.945 -6.484 -4.375 1 96.44 75 GLN A C 1
ATOM 577 O O . GLN A 1 75 ? 11.227 -6.211 -5.543 1 96.44 75 GLN A O 1
ATOM 582 N N . TYR A 1 76 ? 11.352 -7.477 -3.738 1 96.69 76 TYR A N 1
ATOM 583 C CA . TYR A 1 76 ? 12.195 -8.469 -4.391 1 96.69 76 TYR A CA 1
ATOM 584 C C . TYR A 1 76 ? 11.719 -9.883 -4.066 1 96.69 76 TYR A C 1
ATOM 586 O O . TYR A 1 76 ? 11.078 -10.109 -3.037 1 96.69 76 TYR A O 1
ATOM 594 N N . MET A 1 77 ? 12.195 -10.719 -4.938 1 96.69 77 MET A N 1
ATOM 595 C CA . MET A 1 77 ? 11.922 -12.125 -4.68 1 96.69 77 MET A CA 1
ATOM 596 C C . MET A 1 77 ? 12.711 -12.617 -3.467 1 96.69 77 MET A C 1
ATOM 598 O O . MET A 1 77 ? 13.898 -12.336 -3.338 1 96.69 77 MET A O 1
ATOM 602 N N . SER A 1 78 ? 12 -13.328 -2.609 1 96.19 78 SER A N 1
ATOM 603 C CA . SER A 1 78 ? 12.641 -13.891 -1.422 1 96.19 78 SER A CA 1
ATOM 604 C C . SER A 1 78 ? 11.953 -15.18 -0.98 1 96.19 78 SER A C 1
ATOM 606 O O . SER A 1 78 ? 10.914 -15.555 -1.529 1 96.19 78 SER A O 1
ATOM 608 N N . SER A 1 79 ? 12.484 -15.82 0.021 1 95.94 79 SER A N 1
ATOM 609 C CA . SER A 1 79 ? 11.945 -17.078 0.524 1 95.94 79 SER A CA 1
ATOM 610 C C . SER A 1 79 ? 10.641 -16.859 1.283 1 95.94 79 SER A C 1
ATOM 612 O O . SER A 1 79 ? 9.906 -17.812 1.544 1 95.94 79 SER A O 1
ATOM 614 N N . ASP A 1 80 ? 10.328 -15.648 1.66 1 97.38 80 ASP A N 1
ATOM 615 C CA . ASP A 1 80 ? 9.109 -15.359 2.41 1 97.38 80 ASP A CA 1
ATOM 616 C C . ASP A 1 80 ? 7.898 -15.273 1.481 1 97.38 80 ASP A C 1
ATOM 618 O O . ASP A 1 80 ? 6.754 -15.32 1.938 1 97.38 80 ASP A O 1
ATOM 622 N N . VAL A 1 81 ? 8.219 -15.078 0.259 1 98.75 81 VAL A N 1
ATOM 623 C CA . VAL A 1 81 ? 7.141 -14.875 -0.705 1 98.75 81 VAL A CA 1
ATOM 624 C C . VAL A 1 81 ? 6.34 -16.172 -0.86 1 98.75 81 VAL A C 1
ATOM 626 O O . VAL A 1 81 ? 6.91 -17.25 -0.943 1 98.75 81 VAL A O 1
ATOM 629 N N . GLN A 1 82 ? 4.973 -15.977 -0.878 1 98.88 82 GLN A N 1
ATOM 630 C CA . GLN A 1 82 ? 4.078 -17.109 -1.078 1 98.88 82 GLN A CA 1
ATOM 631 C C . GLN A 1 82 ? 3.453 -17.078 -2.471 1 98.88 82 GLN A C 1
ATOM 633 O O . GLN A 1 82 ? 3.332 -18.109 -3.127 1 98.88 82 GLN A O 1
ATOM 638 N N . PHE A 1 83 ? 3.074 -15.945 -2.936 1 98.94 83 PHE A N 1
ATOM 639 C CA . PHE A 1 83 ? 2.4 -15.781 -4.219 1 98.94 83 PHE A CA 1
ATOM 640 C C . PHE A 1 83 ? 3.18 -14.836 -5.125 1 98.94 83 PHE A C 1
ATOM 642 O O . PHE A 1 83 ? 3.514 -13.719 -4.723 1 98.94 83 PHE A O 1
ATOM 649 N N . VAL A 1 84 ? 3.479 -15.234 -6.316 1 98.94 84 VAL A N 1
ATOM 650 C CA . VAL A 1 84 ? 3.98 -14.383 -7.387 1 98.94 84 VAL A CA 1
ATOM 651 C C . VAL A 1 84 ? 2.84 -14.016 -8.336 1 98.94 84 VAL A C 1
ATOM 653 O O . VAL A 1 84 ? 2.223 -14.891 -8.938 1 98.94 84 VAL A O 1
ATOM 656 N N . VAL A 1 85 ? 2.596 -12.766 -8.438 1 98.94 85 VAL A N 1
ATOM 657 C CA . VAL A 1 85 ? 1.556 -12.281 -9.336 1 98.94 85 VAL A CA 1
ATOM 658 C C . VAL A 1 85 ? 2.176 -11.875 -10.672 1 98.94 85 VAL A C 1
ATOM 660 O O . VAL A 1 85 ? 3.105 -11.062 -10.719 1 98.94 85 VAL A O 1
ATOM 663 N N . THR A 1 86 ? 1.665 -12.438 -11.781 1 98.88 86 THR A N 1
ATOM 664 C CA . THR A 1 86 ? 2.354 -12.227 -13.047 1 98.88 86 THR A CA 1
ATOM 665 C C . THR A 1 86 ? 1.398 -12.43 -14.219 1 98.88 86 THR A C 1
ATOM 667 O O . THR A 1 86 ? 0.388 -13.125 -14.094 1 98.88 86 THR A O 1
ATOM 670 N N . ARG A 1 87 ? 1.752 -11.789 -15.312 1 98.81 87 ARG A N 1
ATOM 671 C CA . ARG A 1 87 ? 1.076 -12.062 -16.578 1 98.81 87 ARG A CA 1
ATOM 672 C C . ARG A 1 87 ? 1.988 -12.828 -17.531 1 98.81 87 ARG A C 1
ATOM 674 O O . ARG A 1 87 ? 1.573 -13.203 -18.625 1 98.81 87 ARG A O 1
ATOM 681 N N . SER A 1 88 ? 3.289 -13.125 -17.156 1 98.62 88 SER A N 1
ATOM 682 C CA . SER A 1 88 ? 4.219 -13.875 -18 1 98.62 88 SER A CA 1
ATOM 683 C C . SER A 1 88 ? 3.811 -15.336 -18.109 1 98.62 88 SER A C 1
ATOM 685 O O . SER A 1 88 ? 3.137 -15.867 -17.219 1 98.62 88 SER A O 1
ATOM 687 N N . VAL A 1 89 ? 4.223 -15.875 -19.203 1 97.94 89 VAL A N 1
ATOM 688 C CA . VAL A 1 89 ? 4.141 -17.328 -19.344 1 97.94 89 VAL A CA 1
ATOM 689 C C . VAL A 1 89 ? 5.277 -17.969 -18.547 1 97.94 89 VAL A C 1
ATOM 691 O O . VAL A 1 89 ? 6.238 -17.312 -18.172 1 97.94 89 VAL A O 1
ATOM 694 N N . TRP A 1 90 ? 5.086 -19.25 -18.297 1 98.5 90 TRP A N 1
ATOM 695 C CA . TRP A 1 90 ? 6.125 -19.984 -17.578 1 98.5 90 TRP A CA 1
ATOM 696 C C . TRP A 1 90 ? 7.473 -19.844 -18.281 1 98.5 90 TRP A C 1
ATOM 698 O O . TRP A 1 90 ? 7.551 -19.891 -19.5 1 98.5 90 TRP A O 1
ATOM 708 N N . ASN A 1 91 ? 8.469 -19.688 -17.516 1 98.31 91 ASN A N 1
ATOM 709 C CA . ASN A 1 91 ? 9.797 -19.484 -18.094 1 98.31 91 ASN A CA 1
ATOM 710 C C . ASN A 1 91 ? 10.891 -19.953 -17.125 1 98.31 91 ASN A C 1
ATOM 712 O O . ASN A 1 91 ? 10.594 -20.469 -16.062 1 98.31 91 ASN A O 1
ATOM 716 N N . GLU A 1 92 ? 12.102 -19.688 -17.5 1 97.88 92 GLU A N 1
ATOM 717 C CA . GLU A 1 92 ? 13.242 -20.172 -16.75 1 97.88 92 GLU A CA 1
ATOM 718 C C . GLU A 1 92 ? 13.359 -19.484 -15.391 1 97.88 92 GLU A C 1
ATOM 720 O O . GLU A 1 92 ? 13.789 -20.094 -14.406 1 97.88 92 GLU A O 1
ATOM 725 N N . GLU A 1 93 ? 12.984 -18.203 -15.344 1 98.12 93 GLU A N 1
ATOM 726 C CA . GLU A 1 93 ? 13 -17.484 -14.07 1 98.12 93 GLU A CA 1
ATOM 727 C C . GLU A 1 93 ? 12.086 -18.156 -13.047 1 98.12 93 GLU A C 1
ATOM 729 O O . GLU A 1 93 ? 12.422 -18.234 -11.867 1 98.12 93 GLU A O 1
ATOM 734 N N . PHE A 1 94 ? 10.984 -18.625 -13.492 1 98.44 94 PHE A N 1
ATOM 735 C CA . PHE A 1 94 ? 10.016 -19.281 -12.625 1 98.44 94 PHE A CA 1
ATOM 736 C C . PHE A 1 94 ? 10.539 -20.641 -12.148 1 98.44 94 PHE A C 1
ATOM 738 O O . PHE A 1 94 ? 10.383 -20.984 -10.977 1 98.44 94 PHE A O 1
ATOM 745 N N . ASP A 1 95 ? 11.18 -21.328 -13.031 1 98.06 95 ASP A N 1
ATOM 746 C CA . ASP A 1 95 ? 11.812 -22.594 -12.641 1 98.06 95 ASP A CA 1
ATOM 747 C C . ASP A 1 95 ? 12.82 -22.375 -11.516 1 98.06 95 ASP A C 1
ATOM 749 O O . ASP A 1 95 ? 12.828 -23.109 -10.531 1 98.06 95 ASP A O 1
ATOM 753 N N . THR A 1 96 ? 13.625 -21.422 -11.734 1 97.94 96 THR A N 1
ATOM 754 C CA . THR A 1 96 ? 14.672 -21.125 -10.766 1 97.94 96 THR A CA 1
ATOM 755 C C . THR A 1 96 ? 14.07 -20.719 -9.422 1 97.94 96 THR A C 1
ATOM 757 O O . THR A 1 96 ? 14.523 -21.188 -8.367 1 97.94 96 THR A O 1
ATOM 760 N N . ALA A 1 97 ? 13 -19.875 -9.453 1 97.94 97 ALA A N 1
ATOM 761 C CA . ALA A 1 97 ? 12.344 -19.438 -8.227 1 97.94 97 ALA A CA 1
ATOM 762 C C . ALA A 1 97 ? 11.734 -20.625 -7.473 1 97.94 97 ALA A C 1
ATOM 764 O O . ALA A 1 97 ? 11.836 -20.703 -6.246 1 97.94 97 ALA A O 1
ATOM 765 N N . LEU A 1 98 ? 11.164 -21.531 -8.211 1 97.12 98 LEU A N 1
ATOM 766 C CA . LEU A 1 98 ? 10.555 -22.703 -7.609 1 97.12 98 LEU A CA 1
ATOM 767 C C . LEU A 1 98 ? 11.609 -23.609 -6.996 1 97.12 98 LEU A C 1
ATOM 769 O O . LEU A 1 98 ? 11.359 -24.266 -5.977 1 97.12 98 LEU A O 1
ATOM 773 N N . ALA A 1 99 ? 12.703 -23.703 -7.664 1 96.94 99 ALA A N 1
ATOM 774 C CA . ALA A 1 99 ? 13.797 -24.5 -7.133 1 96.94 99 ALA A CA 1
ATOM 775 C C . ALA A 1 99 ? 14.258 -23.984 -5.773 1 96.94 99 ALA A C 1
ATOM 777 O O . ALA A 1 99 ? 14.633 -24.766 -4.898 1 96.94 99 ALA A O 1
ATOM 778 N N . ASP A 1 100 ? 14.195 -22.703 -5.555 1 96.62 100 ASP A N 1
ATOM 779 C CA . ASP A 1 100 ? 14.609 -22.062 -4.316 1 96.62 100 ASP A CA 1
ATOM 780 C C . ASP A 1 100 ? 13.5 -22.125 -3.266 1 96.62 100 ASP A C 1
ATOM 782 O O . ASP A 1 100 ? 13.781 -22.156 -2.064 1 96.62 100 ASP A O 1
ATOM 786 N N . ASN A 1 101 ? 12.273 -22.078 -3.67 1 97.69 101 ASN A N 1
ATOM 787 C CA . ASN A 1 101 ? 11.086 -22.125 -2.828 1 97.69 101 ASN A CA 1
ATOM 788 C C . ASN A 1 101 ? 10 -23 -3.445 1 97.69 101 ASN A C 1
ATOM 790 O O . ASN A 1 101 ? 9.172 -22.516 -4.223 1 97.69 101 ASN A O 1
ATOM 794 N N . ALA A 1 102 ? 9.93 -24.234 -2.994 1 97 102 ALA A N 1
ATOM 795 C CA . ALA A 1 102 ? 9.078 -25.25 -3.615 1 97 102 ALA A CA 1
ATOM 796 C C . ALA A 1 102 ? 7.605 -24.969 -3.371 1 97 102 ALA A C 1
ATOM 798 O O . ALA A 1 102 ? 6.734 -25.516 -4.043 1 97 102 ALA A O 1
ATOM 799 N N . ASN A 1 103 ? 7.293 -24.078 -2.463 1 97.75 103 ASN A N 1
ATOM 800 C CA . ASN A 1 103 ? 5.906 -23.797 -2.105 1 97.75 103 ASN A CA 1
ATOM 801 C C . ASN A 1 103 ? 5.387 -22.547 -2.812 1 97.75 103 ASN A C 1
ATOM 803 O O . ASN A 1 103 ? 4.254 -22.125 -2.582 1 97.75 103 ASN A O 1
ATOM 807 N N . LEU A 1 104 ? 6.215 -22.047 -3.619 1 98.5 104 LEU A N 1
ATOM 808 C CA . LEU A 1 104 ? 5.871 -20.828 -4.328 1 98.5 104 LEU A CA 1
ATOM 809 C C . LEU A 1 104 ? 4.699 -21.047 -5.277 1 98.5 104 LEU A C 1
ATOM 811 O O . LEU A 1 104 ? 4.645 -22.078 -5.965 1 98.5 104 LEU A O 1
ATOM 815 N N . ILE A 1 105 ? 3.686 -20.109 -5.32 1 98.81 105 ILE A N 1
ATOM 816 C CA . ILE A 1 105 ? 2.514 -20.203 -6.18 1 98.81 105 ILE A CA 1
ATOM 817 C C . ILE A 1 105 ? 2.484 -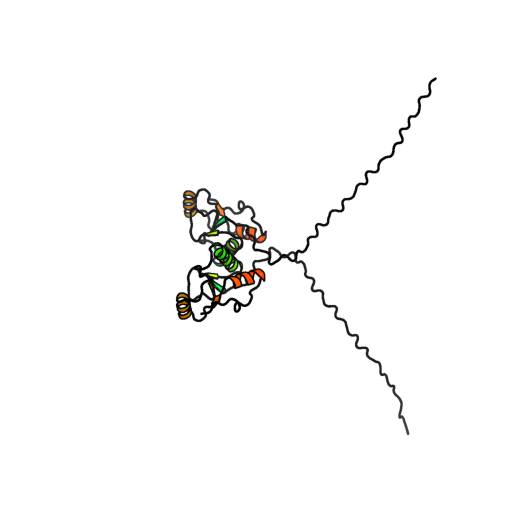19.031 -7.156 1 98.81 105 ILE A C 1
ATOM 819 O O . ILE A 1 105 ? 2.633 -17.875 -6.754 1 98.81 105 ILE A O 1
ATOM 823 N N . PHE A 1 106 ? 2.35 -19.297 -8.383 1 98.88 106 PHE A N 1
ATOM 824 C CA . PHE A 1 106 ? 2.244 -18.281 -9.414 1 98.88 106 PHE A CA 1
ATOM 825 C C . PHE A 1 106 ? 0.791 -18.078 -9.82 1 98.88 106 PHE A C 1
ATOM 827 O O . PHE A 1 106 ? 0.101 -19.031 -10.188 1 98.88 106 PHE A O 1
ATOM 834 N N . VAL A 1 107 ? 0.373 -16.812 -9.789 1 98.94 107 VAL A N 1
ATOM 835 C CA . VAL A 1 107 ? -1.033 -16.562 -10.086 1 98.94 107 VAL A CA 1
ATOM 836 C C . VAL A 1 107 ? -1.153 -15.359 -11.016 1 98.94 107 VAL A C 1
ATOM 838 O O . VAL A 1 107 ? -0.285 -14.484 -11.031 1 98.94 107 VAL A O 1
ATOM 841 N N . ARG A 1 108 ? -2.234 -15.375 -11.75 1 98.94 108 ARG A N 1
ATOM 842 C CA . ARG A 1 108 ? -2.613 -14.211 -12.539 1 98.94 108 ARG A CA 1
ATOM 843 C C . ARG A 1 108 ? -3.17 -13.102 -11.648 1 98.94 108 ARG A C 1
ATOM 845 O O . ARG A 1 108 ? -3.824 -13.375 -10.641 1 98.94 108 ARG A O 1
ATOM 852 N N . PRO A 1 109 ? -2.957 -11.805 -12.078 1 98.88 109 PRO A N 1
ATOM 853 C CA . PRO A 1 109 ? -3.525 -10.703 -11.312 1 98.88 109 PRO A CA 1
ATOM 854 C C . PRO A 1 109 ? -5.047 -10.789 -11.18 1 98.88 109 PRO A C 1
ATOM 856 O O . PRO A 1 109 ? -5.621 -10.234 -10.242 1 98.88 109 PRO A O 1
ATOM 859 N N . ASP A 1 110 ? -5.703 -11.516 -12.016 1 98.81 110 ASP A N 1
ATOM 860 C CA . ASP A 1 110 ? -7.156 -11.672 -12.023 1 98.81 110 ASP A CA 1
ATOM 861 C C . ASP A 1 110 ? -7.656 -12.227 -10.695 1 98.81 110 ASP A C 1
ATOM 863 O O . ASP A 1 110 ? -8.789 -11.953 -10.289 1 98.81 110 ASP A O 1
ATOM 867 N N . TRP A 1 111 ? -6.836 -12.977 -10.055 1 98.94 111 TRP A N 1
ATOM 868 C CA . TRP A 1 111 ? -7.215 -13.5 -8.75 1 98.94 111 TRP A CA 1
ATOM 869 C C . TRP A 1 111 ? -7.422 -12.375 -7.746 1 98.94 111 TRP A C 1
ATOM 871 O O . TRP A 1 111 ? -8.406 -12.367 -6.996 1 98.94 111 TRP A O 1
ATOM 881 N N . ILE A 1 112 ? -6.457 -11.414 -7.719 1 98.75 112 ILE A N 1
ATOM 882 C CA . ILE A 1 112 ? -6.547 -10.258 -6.824 1 98.75 112 ILE A CA 1
ATOM 883 C C . ILE A 1 112 ? -7.805 -9.453 -7.148 1 98.75 112 ILE A C 1
ATOM 885 O O . ILE A 1 112 ? -8.547 -9.07 -6.242 1 98.75 112 ILE A O 1
ATOM 889 N N . LEU A 1 113 ? -8.023 -9.273 -8.461 1 98.31 113 LEU A N 1
ATOM 890 C CA . LEU A 1 113 ? -9.188 -8.516 -8.906 1 98.31 113 LEU A CA 1
ATOM 891 C C . LEU A 1 113 ? -10.484 -9.227 -8.531 1 98.31 113 LEU A C 1
ATOM 893 O O . LEU A 1 113 ? -11.461 -8.578 -8.156 1 98.31 113 LEU A O 1
ATOM 897 N N . ALA A 1 114 ? -10.523 -10.5 -8.641 1 98.12 114 ALA A N 1
ATOM 898 C CA . ALA A 1 114 ? -11.695 -11.273 -8.258 1 98.12 114 ALA A CA 1
ATOM 899 C C . ALA A 1 114 ? -11.961 -11.164 -6.762 1 98.12 114 ALA A C 1
ATOM 901 O O . ALA A 1 114 ? -13.117 -11.07 -6.336 1 98.12 114 ALA A O 1
ATOM 902 N N . CYS A 1 115 ? -10.898 -11.227 -5.965 1 98 115 CYS A N 1
ATOM 903 C CA . CYS A 1 115 ? -11.039 -11.055 -4.523 1 98 115 CYS A CA 1
ATOM 904 C C . CYS A 1 115 ? -11.641 -9.695 -4.188 1 98 115 CYS A C 1
ATOM 906 O O . CYS A 1 115 ? -12.523 -9.602 -3.332 1 98 115 CYS A O 1
ATOM 908 N N . ASP A 1 116 ? -11.133 -8.648 -4.852 1 96.81 116 ASP A N 1
ATOM 909 C CA . ASP A 1 116 ? -11.672 -7.305 -4.668 1 96.81 116 ASP A CA 1
ATOM 910 C C . ASP A 1 116 ? -13.156 -7.254 -5.039 1 96.81 116 ASP A C 1
ATOM 912 O O . ASP A 1 116 ? -13.977 -6.766 -4.258 1 96.81 116 ASP A O 1
ATOM 916 N N . GLU A 1 117 ? -13.492 -7.801 -6.164 1 95.62 117 GLU A N 1
ATOM 917 C CA . GLU A 1 117 ? -14.859 -7.789 -6.676 1 95.62 117 GLU A CA 1
ATOM 918 C C . GLU A 1 117 ? -15.812 -8.508 -5.719 1 95.62 117 GLU A C 1
ATOM 920 O O . GLU A 1 117 ? -16.938 -8.062 -5.512 1 95.62 117 GLU A O 1
ATOM 925 N N . GLN A 1 118 ? -15.375 -9.531 -5.125 1 95 118 GLN A N 1
ATOM 926 C CA . GLN A 1 118 ? -16.234 -10.336 -4.262 1 95 118 GLN A CA 1
ATOM 927 C C . GLN A 1 118 ? -16.078 -9.938 -2.799 1 95 118 GLN A C 1
ATOM 929 O O . GLN A 1 118 ? -16.766 -10.469 -1.927 1 95 118 GLN A O 1
ATOM 934 N N . ALA A 1 119 ? -15.188 -9.086 -2.551 1 91.44 119 ALA A N 1
ATOM 935 C CA . ALA A 1 119 ? -14.906 -8.578 -1.212 1 91.44 119 ALA A CA 1
ATOM 936 C C . ALA A 1 119 ? -14.555 -9.711 -0.255 1 91.44 119 ALA A C 1
ATOM 938 O O . ALA A 1 119 ? -14.961 -9.703 0.91 1 91.44 119 ALA A O 1
ATOM 939 N N . ARG A 1 120 ? -13.875 -10.68 -0.79 1 95.56 120 ARG A N 1
ATOM 940 C CA . ARG A 1 120 ? -13.367 -11.805 -0.019 1 95.56 120 ARG A CA 1
ATOM 941 C C . ARG A 1 120 ? -12.266 -12.531 -0.775 1 95.56 120 ARG A C 1
ATOM 943 O O . ARG A 1 120 ? -12.125 -12.375 -1.991 1 95.56 120 ARG A O 1
ATOM 950 N N . ARG A 1 121 ? -11.562 -13.312 0.016 1 97.69 121 ARG A N 1
ATOM 951 C CA . ARG A 1 121 ? -10.531 -14.133 -0.61 1 97.69 121 ARG A CA 1
ATOM 952 C C . ARG A 1 121 ? -11.141 -15.336 -1.328 1 97.69 121 ARG A C 1
ATOM 954 O O . ARG A 1 121 ? -11.664 -16.25 -0.687 1 97.69 121 ARG A O 1
ATOM 961 N N . VAL A 1 122 ? -11.141 -15.398 -2.596 1 98.25 122 VAL A N 1
ATOM 962 C CA . VAL A 1 122 ? -11.633 -16.531 -3.383 1 98.25 122 VAL A CA 1
ATOM 963 C C . VAL A 1 122 ? -10.484 -17.516 -3.641 1 98.25 122 VAL A C 1
ATOM 965 O O . VAL A 1 122 ? -9.312 -17.141 -3.564 1 98.25 122 VAL A O 1
ATOM 968 N N . PRO A 1 123 ? -10.719 -18.781 -3.896 1 98.69 123 PRO A N 1
ATOM 969 C CA . PRO A 1 123 ? -9.648 -19.734 -4.188 1 98.69 123 PRO A CA 1
ATOM 970 C C . PRO A 1 123 ? -8.805 -19.328 -5.395 1 98.69 123 PRO A C 1
ATOM 972 O O . PRO A 1 123 ? -9.344 -18.828 -6.383 1 98.69 123 PRO A O 1
ATOM 975 N N . PHE A 1 124 ? -7.441 -19.578 -5.25 1 98.81 124 PHE A N 1
ATOM 976 C CA . PHE A 1 1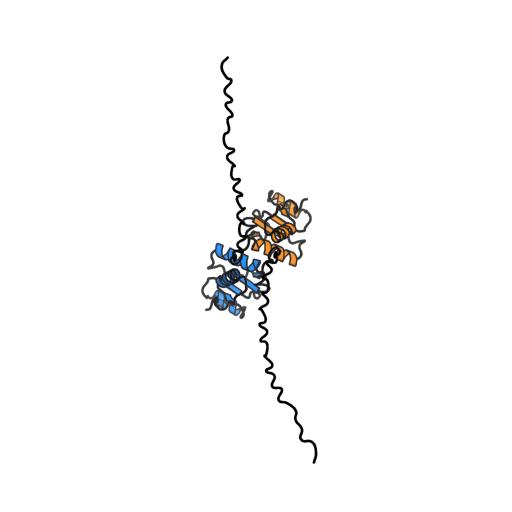24 ? -6.527 -19.078 -6.27 1 98.81 124 PHE A CA 1
ATOM 977 C C . PHE A 1 124 ? -6.371 -20.094 -7.398 1 98.81 124 PHE A C 1
ATOM 979 O O . PHE A 1 124 ? -5.824 -19.766 -8.453 1 98.81 124 PHE A O 1
ATOM 986 N N . GLN A 1 125 ? -6.883 -21.281 -7.254 1 98.69 125 GLN A N 1
ATOM 987 C CA . GLN A 1 125 ? -6.551 -22.391 -8.133 1 98.69 125 GLN A CA 1
ATOM 988 C C . GLN A 1 125 ? -6.949 -22.109 -9.578 1 98.69 125 GLN A C 1
ATOM 990 O O . GLN A 1 125 ? -6.27 -22.531 -10.508 1 98.69 125 GLN A O 1
ATOM 995 N N . LYS A 1 126 ? -8.039 -21.422 -9.852 1 98.44 126 LYS A N 1
ATOM 996 C CA . LYS A 1 126 ? -8.5 -21.078 -11.195 1 98.44 126 LYS A CA 1
ATOM 997 C C . LYS A 1 126 ? -7.574 -20.062 -11.859 1 98.44 126 LYS A C 1
ATOM 999 O O . LYS A 1 126 ? -7.668 -19.828 -13.062 1 98.44 126 LYS A O 1
ATOM 1004 N N . TYR A 1 127 ? -6.621 -19.484 -11.211 1 98.81 127 TYR A N 1
ATOM 1005 C CA . TYR A 1 127 ? -5.801 -18.375 -11.695 1 98.81 127 TYR A CA 1
ATOM 1006 C C . TYR A 1 127 ? -4.328 -18.766 -11.75 1 98.81 127 TYR A C 1
ATOM 1008 O O . TYR A 1 127 ? -3.457 -17.922 -11.945 1 98.81 127 TYR A O 1
ATOM 1016 N N . LEU A 1 128 ? -3.984 -19.953 -11.625 1 98.81 128 LEU A N 1
ATOM 1017 C CA . LEU A 1 128 ? -2.615 -20.453 -11.555 1 98.81 128 LEU A CA 1
ATOM 1018 C C . LEU A 1 128 ? -1.899 -20.281 -12.891 1 98.81 128 LEU A C 1
ATOM 1020 O O . LEU A 1 128 ? -2.504 -20.453 -13.945 1 98.81 128 LEU A O 1
ATOM 1024 N N . VAL A 1 129 ? -0.677 -19.922 -12.75 1 98.56 129 VAL A N 1
ATOM 1025 C CA . VAL A 1 129 ? 0.242 -20.031 -13.883 1 98.56 129 VAL A CA 1
ATOM 1026 C C . VAL A 1 129 ? 1.076 -21.297 -13.742 1 98.56 129 VAL A C 1
ATOM 1028 O O . VAL A 1 129 ? 1.788 -21.484 -12.758 1 98.56 129 VAL A O 1
ATOM 1031 N N . VAL A 1 130 ? 1.035 -22.109 -14.758 1 95.56 130 VAL A N 1
ATOM 1032 C CA . VAL A 1 130 ? 1.729 -23.391 -14.68 1 95.56 130 VAL A CA 1
ATOM 1033 C C . VAL A 1 130 ? 2.604 -23.578 -15.914 1 95.56 130 VAL A C 1
ATOM 1035 O O . VAL A 1 130 ? 2.346 -22.984 -16.969 1 95.56 130 VAL A O 1
ATOM 1038 N N . GLY A 1 131 ? 3.676 -24.188 -15.641 1 88.94 131 GLY A N 1
ATOM 1039 C CA . GLY A 1 131 ? 4.582 -24.562 -16.719 1 88.94 131 GLY A CA 1
ATOM 1040 C C . GLY A 1 131 ? 4.547 -26.062 -17.016 1 88.94 131 GLY A C 1
ATOM 1041 O O . GLY A 1 131 ? 4.043 -26.844 -16.219 1 88.94 131 GLY A O 1
ATOM 1042 N N . MET B 1 1 ? -78.375 65.5 -9.414 1 26.05 1 MET B N 1
ATOM 1043 C CA . MET B 1 1 ? -78.688 64.562 -8.359 1 26.05 1 MET B CA 1
ATOM 1044 C C . MET B 1 1 ? -78.125 63.156 -8.703 1 26.05 1 MET B C 1
ATOM 1046 O O . MET B 1 1 ? -78.625 62.156 -8.172 1 26.05 1 MET B O 1
ATOM 1050 N N . ASP B 1 2 ? -77.062 63.125 -9.664 1 28.08 2 ASP B N 1
ATOM 1051 C CA . ASP B 1 2 ? -76.625 61.938 -10.375 1 28.08 2 ASP B CA 1
ATOM 1052 C C . ASP B 1 2 ? -75.938 60.938 -9.422 1 28.08 2 ASP B C 1
ATOM 1054 O O . ASP B 1 2 ? -75.125 61.312 -8.57 1 28.08 2 ASP B O 1
ATOM 1058 N N . PRO B 1 3 ? -76.562 59.688 -9.25 1 30.52 3 PRO B N 1
ATOM 1059 C CA . PRO B 1 3 ? -76.438 58.469 -8.43 1 30.52 3 PRO B CA 1
ATOM 1060 C C . PRO B 1 3 ? -75.125 57.812 -8.492 1 30.52 3 PRO B C 1
ATOM 1062 O O . PRO B 1 3 ? -74.438 57.812 -9.547 1 30.52 3 PRO B O 1
ATOM 1065 N N . ALA B 1 4 ? -74.25 57.969 -7.418 1 32.75 4 ALA B N 1
ATOM 1066 C CA . ALA B 1 4 ? -72.938 57.5 -7.012 1 32.75 4 ALA B CA 1
ATOM 1067 C C . ALA B 1 4 ? -72.812 55.969 -7.082 1 32.75 4 ALA B C 1
ATOM 1069 O O . ALA B 1 4 ? -73.5 55.281 -6.297 1 32.75 4 ALA B O 1
ATOM 1070 N N . THR B 1 5 ? -72.875 55.438 -8.422 1 29.22 5 THR B N 1
ATOM 1071 C CA . THR B 1 5 ? -72.938 54 -8.758 1 29.22 5 THR B CA 1
ATOM 1072 C C . THR B 1 5 ? -71.875 53.25 -8.039 1 29.22 5 THR B C 1
ATOM 1074 O O . THR B 1 5 ? -70.688 53.656 -8.047 1 29.22 5 THR B O 1
ATOM 1077 N N . GLN B 1 6 ? -72.188 52.375 -7.004 1 25.17 6 GLN B N 1
ATOM 1078 C CA . GLN B 1 6 ? -71.75 51.438 -6.004 1 25.17 6 GLN B CA 1
ATOM 1079 C C . GLN B 1 6 ? -70.875 50.344 -6.641 1 25.17 6 GLN B C 1
ATOM 1081 O O . GLN B 1 6 ? -71.375 49.375 -7.219 1 25.17 6 GLN B O 1
ATOM 1086 N N . ASP B 1 7 ? -69.812 50.719 -7.48 1 26.14 7 ASP B N 1
ATOM 1087 C CA . ASP B 1 7 ? -69.188 49.719 -8.312 1 26.14 7 ASP B CA 1
ATOM 1088 C C . ASP B 1 7 ? -68.5 48.656 -7.449 1 26.14 7 ASP B C 1
ATOM 1090 O O . ASP B 1 7 ? -67.5 48.906 -6.816 1 26.14 7 ASP B O 1
ATOM 1094 N N . ASP B 1 8 ? -69.312 47.938 -6.566 1 25.38 8 ASP B N 1
ATOM 1095 C CA . ASP B 1 8 ? -68.812 46.906 -5.617 1 25.38 8 ASP B CA 1
ATOM 1096 C C . ASP B 1 8 ? -68.062 45.812 -6.328 1 25.38 8 ASP B C 1
ATOM 1098 O O . ASP B 1 8 ? -68.625 45.094 -7.168 1 25.38 8 ASP B O 1
ATOM 1102 N N . GLU B 1 9 ? -66.812 46.156 -6.746 1 26.05 9 GLU B N 1
ATOM 1103 C CA . GLU B 1 9 ? -65.875 45.281 -7.484 1 26.05 9 GLU B CA 1
ATOM 1104 C C . GLU B 1 9 ? -65.625 43.969 -6.73 1 26.05 9 GLU B C 1
ATOM 1106 O O . GLU B 1 9 ? -65.125 43.969 -5.625 1 26.05 9 GLU B O 1
ATOM 1111 N N . ASP B 1 10 ? -66.5 42.906 -6.898 1 24.45 10 ASP B N 1
ATOM 1112 C CA . ASP B 1 10 ? -66.625 41.594 -6.289 1 24.45 10 ASP B CA 1
ATOM 1113 C C . ASP B 1 10 ? -65.375 40.781 -6.449 1 24.45 10 ASP B C 1
ATOM 1115 O O . ASP B 1 10 ? -65.25 39.688 -5.855 1 24.45 10 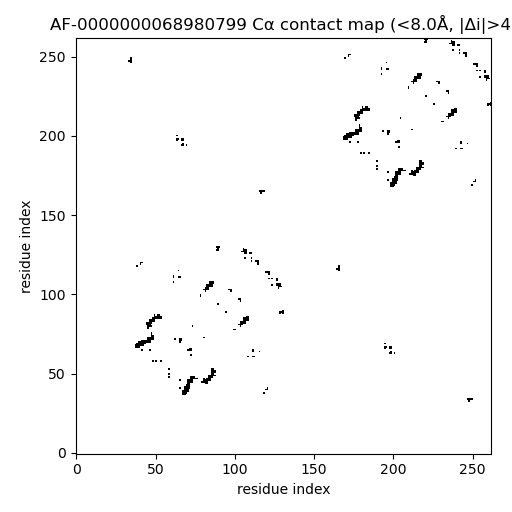ASP B O 1
ATOM 1119 N N . THR B 1 11 ? -64.5 41.031 -7.492 1 26.17 11 THR B N 1
ATOM 1120 C CA . THR B 1 11 ? -64.062 39.781 -8.086 1 26.17 11 THR B CA 1
ATOM 1121 C C . THR B 1 11 ? -63.25 38.969 -7.07 1 26.17 11 THR B C 1
ATOM 1123 O O . THR B 1 11 ? -62.594 39.531 -6.191 1 26.17 11 THR B O 1
ATOM 1126 N N . LYS B 1 12 ? -63.125 37.594 -7.398 1 24.44 12 LYS B N 1
ATOM 1127 C CA . LYS B 1 12 ? -62.969 36.219 -6.969 1 24.44 12 LYS B CA 1
ATOM 1128 C C . LYS B 1 12 ? -61.562 35.906 -6.508 1 24.44 12 LYS B C 1
ATOM 1130 O O . LYS B 1 12 ? -60.594 36.156 -7.238 1 24.44 12 LYS B O 1
ATOM 1135 N N . PRO B 1 13 ? -61.312 35.844 -5.191 1 27.91 13 PRO B N 1
ATOM 1136 C CA . PRO B 1 13 ? -60 35.562 -4.633 1 27.91 13 PRO B CA 1
ATOM 1137 C C . PRO B 1 13 ? -59.375 34.25 -5.176 1 27.91 13 PRO B C 1
ATOM 1139 O O . PRO B 1 13 ? -60.031 33.219 -5.172 1 27.91 13 PRO B O 1
ATOM 1142 N N . THR B 1 14 ? -58.781 34.219 -6.418 1 25.09 14 THR B N 1
ATOM 1143 C CA . THR B 1 14 ? -58.219 33 -6.965 1 25.09 14 THR B CA 1
ATOM 1144 C C . THR B 1 14 ? -57.281 32.344 -5.945 1 25.09 14 THR B C 1
ATOM 1146 O O . THR B 1 14 ? -56.344 32.969 -5.457 1 25.09 14 THR B O 1
ATOM 1149 N N . ALA B 1 15 ? -57.875 31.484 -5.16 1 24.52 15 ALA B N 1
ATOM 1150 C CA . ALA B 1 15 ? -57.25 30.594 -4.191 1 24.52 15 ALA B CA 1
ATOM 1151 C C . ALA B 1 15 ? -56.031 29.922 -4.797 1 24.52 15 ALA B C 1
ATOM 1153 O O . ALA B 1 15 ? -56.125 29.219 -5.812 1 24.52 15 ALA B O 1
ATOM 1154 N N . SER B 1 16 ? -54.906 30.656 -4.895 1 24.25 16 SER B N 1
ATOM 1155 C CA . SER B 1 16 ? -53.625 30.062 -5.336 1 24.25 16 SER B CA 1
ATOM 1156 C C . SER B 1 16 ? -53.375 28.75 -4.609 1 24.25 16 SER B C 1
ATOM 1158 O O . SER B 1 16 ? -53.375 28.703 -3.375 1 24.25 16 SER B O 1
ATOM 1160 N N . GLU B 1 17 ? -53.844 27.594 -5.195 1 26 17 GLU B N 1
ATOM 1161 C CA . GLU B 1 17 ? -53.594 26.219 -4.793 1 26 17 GLU B CA 1
ATOM 1162 C C . GLU B 1 17 ? -52.125 26.016 -4.445 1 26 17 GLU B C 1
ATOM 1164 O O . GLU B 1 17 ? -51.219 26.328 -5.254 1 26 17 GLU B O 1
ATOM 1169 N N . SER B 1 18 ? -51.75 26.375 -3.201 1 25.95 18 SER B N 1
ATOM 1170 C CA . SER B 1 18 ? -50.438 26.031 -2.631 1 25.95 18 SER B CA 1
ATOM 1171 C C . SER B 1 18 ? -50.094 24.578 -2.91 1 25.95 18 SER B C 1
ATOM 1173 O O . SER B 1 18 ? -50.75 23.656 -2.424 1 25.95 18 SER B O 1
ATOM 1175 N N . SER B 1 19 ? -49.844 24.188 -4.199 1 27 19 SER B N 1
ATOM 1176 C CA . SER B 1 19 ? -49.375 22.828 -4.457 1 27 19 SER B CA 1
ATOM 1177 C C . SER B 1 19 ? -48.281 22.422 -3.48 1 27 19 SER B C 1
ATOM 1179 O O . SER B 1 19 ? -47.281 23.109 -3.357 1 27 19 SER B O 1
ATOM 1181 N N . LEU B 1 20 ? -48.625 21.875 -2.318 1 25.5 20 LEU B N 1
ATOM 1182 C CA . LEU B 1 20 ? -47.75 21.172 -1.394 1 25.5 20 LEU B CA 1
ATOM 1183 C C . LEU B 1 20 ? -46.812 20.234 -2.141 1 25.5 20 LEU B C 1
ATOM 1185 O O . LEU B 1 20 ? -47.281 19.281 -2.793 1 25.5 20 LEU B O 1
ATOM 1189 N N . SER B 1 21 ? -45.844 20.734 -2.914 1 26.52 21 SER B N 1
ATOM 1190 C CA . SER B 1 21 ? -44.875 19.812 -3.461 1 26.52 21 SER B CA 1
ATOM 1191 C C . SER B 1 21 ? -44.344 18.859 -2.391 1 26.52 21 SER B C 1
ATOM 1193 O O . SER B 1 21 ? -43.875 19.297 -1.334 1 26.52 21 SER B O 1
ATOM 1195 N N . VAL B 1 22 ? -45 17.703 -2.24 1 26.8 22 VAL B N 1
ATOM 1196 C CA . VAL B 1 22 ? -44.5 16.594 -1.449 1 26.8 22 VAL B CA 1
ATOM 1197 C C . VAL B 1 22 ? -43 16.406 -1.718 1 26.8 22 VAL B C 1
ATOM 1199 O O . VAL B 1 22 ? -42.562 16.406 -2.871 1 26.8 22 VAL B O 1
ATOM 1202 N N . PRO B 1 23 ? -42.219 16.781 -0.76 1 26.41 23 PRO B N 1
ATOM 1203 C CA . PRO B 1 23 ? -40.812 16.516 -0.926 1 26.41 23 PRO B CA 1
ATOM 1204 C C . PRO B 1 23 ? -40.531 15.102 -1.42 1 26.41 23 PRO B C 1
ATOM 1206 O O . PRO B 1 23 ? -41.156 14.148 -0.964 1 26.41 23 PRO B O 1
ATOM 1209 N N . ALA B 1 24 ? -40.188 14.891 -2.67 1 26.23 24 ALA B N 1
ATOM 1210 C CA . ALA B 1 24 ? -39.656 13.633 -3.188 1 26.23 24 ALA B CA 1
ATOM 1211 C C . ALA B 1 24 ? -38.688 12.984 -2.189 1 26.23 24 ALA B C 1
ATOM 1213 O O . ALA B 1 24 ? -37.75 13.625 -1.717 1 26.23 24 ALA B O 1
ATOM 1214 N N . THR B 1 25 ? -39.25 12.18 -1.33 1 24.11 25 THR B N 1
ATOM 1215 C CA . THR B 1 25 ? -38.406 11.266 -0.566 1 24.11 25 THR B CA 1
ATOM 1216 C C . THR B 1 25 ? -37.312 10.672 -1.448 1 24.11 25 THR B C 1
ATOM 1218 O O . THR B 1 25 ? -37.594 10.039 -2.467 1 24.11 25 THR B O 1
ATOM 1221 N N . ASN B 1 26 ? -36.312 11.469 -1.783 1 25.73 26 ASN B N 1
ATOM 1222 C CA . ASN B 1 26 ? -35.125 10.867 -2.373 1 25.73 26 ASN B CA 1
ATOM 1223 C C . ASN B 1 26 ? -34.844 9.492 -1.772 1 25.73 26 ASN B C 1
ATOM 1225 O O . ASN B 1 26 ? -34.562 9.383 -0.577 1 25.73 26 ASN B O 1
ATOM 1229 N N . GLY B 1 27 ? -35.594 8.5 -2.152 1 25.17 27 GLY B N 1
ATOM 1230 C CA . GLY B 1 27 ? -35.312 7.113 -1.812 1 25.17 27 GLY B CA 1
ATOM 1231 C C . GLY B 1 27 ? -33.844 6.812 -1.65 1 25.17 27 GLY B C 1
ATOM 1232 O O . GLY B 1 27 ? -33.031 7.09 -2.549 1 25.17 27 GLY B O 1
ATOM 1233 N N . LYS B 1 28 ? -33.281 6.93 -0.518 1 28.44 28 LYS B N 1
ATOM 1234 C CA . LYS B 1 28 ? -32.031 6.289 -0.165 1 28.44 28 LYS B CA 1
ATOM 1235 C C . LYS B 1 28 ? -31.922 4.895 -0.785 1 28.44 28 LYS B C 1
ATOM 1237 O O . LYS B 1 28 ? -32.594 3.961 -0.336 1 28.44 28 LYS B O 1
ATOM 1242 N N . LYS B 1 29 ? -32.312 4.75 -2.115 1 28.11 29 LYS B N 1
ATOM 1243 C CA . LYS B 1 29 ? -32.062 3.451 -2.732 1 28.11 29 LYS B CA 1
ATOM 1244 C C . LYS B 1 29 ? -30.828 2.773 -2.104 1 28.11 29 LYS B C 1
ATOM 1246 O O . LYS B 1 29 ? -29.734 3.338 -2.09 1 28.11 29 LYS B O 1
ATOM 1251 N N . SER B 1 30 ? -31.031 2.031 -1.12 1 31.55 30 SER B N 1
ATOM 1252 C CA . SER B 1 30 ? -30.094 1.022 -0.647 1 31.55 30 SER B CA 1
ATOM 1253 C C . SER B 1 30 ? -29.344 0.382 -1.81 1 31.55 30 SER B C 1
ATOM 1255 O O . SER B 1 30 ? -29.844 -0.552 -2.439 1 31.55 30 SER B O 1
ATOM 1257 N N . GLN B 1 31 ? -29.109 1.103 -2.9 1 33.41 31 GLN B N 1
ATOM 1258 C CA . GLN B 1 31 ? -28.469 0.588 -4.105 1 33.41 31 GLN B CA 1
ATOM 1259 C C . GLN B 1 31 ? -27.453 -0.5 -3.766 1 33.41 31 GLN B C 1
ATOM 1261 O O . GLN B 1 31 ? -26.672 -0.353 -2.826 1 33.41 31 GLN B O 1
ATOM 1266 N N . VAL B 1 32 ? -27.844 -1.688 -3.736 1 35.59 32 VAL B N 1
ATOM 1267 C CA . VAL B 1 32 ? -27 -2.875 -3.656 1 35.59 32 VAL B CA 1
ATOM 1268 C C . VAL B 1 32 ? -25.609 -2.549 -4.188 1 35.59 32 VAL B C 1
ATOM 1270 O O . VAL B 1 32 ? -25.438 -2.283 -5.379 1 35.59 32 VAL B O 1
ATOM 1273 N N . THR B 1 33 ? -24.891 -1.472 -3.801 1 38.78 33 THR B N 1
ATOM 1274 C CA . THR B 1 33 ? -23.641 -0.88 -4.25 1 38.78 33 THR B CA 1
ATOM 1275 C C . THR B 1 33 ? -22.609 -1.964 -4.539 1 38.78 33 THR B C 1
ATOM 1277 O O . THR B 1 33 ? -22.469 -2.922 -3.773 1 38.78 33 THR B O 1
ATOM 1280 N N . GLY B 1 34 ? -22.469 -2.52 -5.699 1 44.31 34 GLY B N 1
ATOM 1281 C CA . GLY B 1 34 ? -21.312 -3.295 -6.094 1 44.31 34 GLY B CA 1
ATOM 1282 C C . GLY B 1 34 ? -20.125 -3.105 -5.16 1 44.31 34 GLY B C 1
ATOM 1283 O O . GLY B 1 34 ? -20.203 -2.348 -4.191 1 44.31 34 GLY B O 1
ATOM 1284 N N . PRO B 1 35 ? -19.219 -4.219 -5.059 1 53.22 35 PRO B N 1
ATOM 1285 C CA . PRO B 1 35 ? -18.094 -4.027 -4.141 1 53.22 35 PRO B CA 1
ATOM 1286 C C . PRO B 1 35 ? -17.641 -2.572 -4.055 1 53.22 35 PRO B C 1
ATOM 1288 O O . PRO B 1 35 ? -17.562 -1.887 -5.078 1 53.22 35 PRO B O 1
ATOM 1291 N N . GLU B 1 36 ? -18.094 -1.82 -3.086 1 66.56 36 GLU B N 1
ATOM 1292 C CA . GLU B 1 36 ? -17.703 -0.433 -2.85 1 66.56 36 GLU B CA 1
ATOM 1293 C C . GLU B 1 36 ? -16.234 -0.199 -3.217 1 66.56 36 GLU B C 1
ATOM 1295 O O . GLU B 1 36 ? -15.359 -0.936 -2.775 1 66.56 36 GLU B O 1
ATOM 1300 N N . GLU B 1 37 ? -15.961 0.372 -4.328 1 86 37 GLU B N 1
ATOM 1301 C CA . GLU B 1 37 ? -14.625 0.756 -4.785 1 86 37 GLU B CA 1
ATOM 1302 C C . GLU B 1 37 ? -13.875 1.52 -3.699 1 86 37 GLU B C 1
ATOM 1304 O O . GLU B 1 37 ? -14.469 2.307 -2.959 1 86 37 GLU B O 1
ATOM 1309 N N . LEU B 1 38 ? -12.633 1.159 -3.525 1 91.69 38 LEU B N 1
ATOM 1310 C CA . LEU B 1 38 ? -11.789 1.883 -2.58 1 91.69 38 LEU B CA 1
ATOM 1311 C C . LEU B 1 38 ? -11.773 3.375 -2.895 1 91.69 38 LEU B C 1
ATOM 1313 O O . LEU B 1 38 ? -11.68 3.766 -4.062 1 91.69 38 LEU B O 1
ATOM 1317 N N . PRO B 1 39 ? -11.953 4.211 -1.857 1 93.19 39 PRO B N 1
ATOM 1318 C CA . PRO B 1 39 ? -11.836 5.652 -2.096 1 93.19 39 PRO B CA 1
ATOM 1319 C C . PRO B 1 39 ? -10.461 6.059 -2.617 1 93.19 39 PRO B C 1
ATOM 1321 O O . PRO B 1 39 ? -9.461 5.387 -2.33 1 93.19 39 PRO B O 1
ATOM 1324 N N . SER B 1 40 ? -10.398 7.117 -3.357 1 97.12 40 SER B N 1
ATOM 1325 C CA . SER B 1 40 ? -9.141 7.645 -3.879 1 97.12 40 SER B CA 1
ATOM 1326 C C . SER B 1 40 ? -8.844 9.031 -3.316 1 97.12 40 SER B C 1
ATOM 1328 O O . SER B 1 40 ? -8.461 9.938 -4.059 1 97.12 40 SER B O 1
ATOM 1330 N N . MET B 1 41 ? -9.016 9.211 -2.074 1 97.62 41 MET B N 1
ATOM 1331 C CA . MET B 1 41 ? -8.992 10.531 -1.444 1 97.62 41 MET B CA 1
ATOM 1332 C C . MET B 1 41 ? -7.578 11.102 -1.443 1 97.62 41 MET B C 1
ATOM 1334 O O . MET B 1 41 ? -7.391 12.305 -1.249 1 97.62 41 MET B O 1
ATOM 1338 N N . PHE B 1 42 ? -6.559 10.305 -1.632 1 98.56 42 PHE B N 1
ATOM 1339 C CA . PHE B 1 42 ? -5.188 10.797 -1.662 1 98.56 42 PHE B CA 1
ATOM 1340 C C . PHE B 1 42 ? -4.609 10.711 -3.07 1 98.56 42 PHE B C 1
ATOM 1342 O O . PHE B 1 42 ? -3.391 10.688 -3.248 1 98.56 42 PHE B O 1
ATOM 1349 N N . GLU B 1 43 ? -5.461 10.617 -4.031 1 97.88 43 GLU B N 1
ATOM 1350 C CA . GLU B 1 43 ? -4.992 10.633 -5.414 1 97.88 43 GLU B CA 1
ATOM 1351 C C . GLU B 1 43 ? -4.094 11.836 -5.684 1 97.88 43 GLU B C 1
ATOM 1353 O O . GLU B 1 43 ? -4.398 12.953 -5.25 1 97.88 43 GLU B O 1
ATOM 1358 N N . ASN B 1 44 ? -2.996 11.594 -6.297 1 98.06 44 ASN B N 1
ATOM 1359 C CA . ASN B 1 44 ? -2.02 12.602 -6.688 1 98.06 44 ASN B CA 1
ATOM 1360 C C . ASN B 1 44 ? -1.362 13.25 -5.473 1 98.06 44 ASN B C 1
ATOM 1362 O O . ASN B 1 44 ? -0.839 14.359 -5.562 1 98.06 44 ASN B O 1
ATOM 1366 N N . THR B 1 45 ? -1.465 12.695 -4.363 1 98.81 45 THR B N 1
ATOM 1367 C CA . THR B 1 45 ? -0.813 13.164 -3.148 1 98.81 45 THR B CA 1
ATOM 1368 C C . THR B 1 45 ? 0.389 12.289 -2.805 1 98.81 45 THR B C 1
ATOM 1370 O O . THR B 1 45 ? 0.284 11.062 -2.785 1 98.81 45 THR B O 1
ATOM 1373 N N . HIS B 1 46 ? 1.552 12.859 -2.488 1 98.94 46 HIS B N 1
ATOM 1374 C CA . HIS B 1 46 ? 2.82 12.164 -2.291 1 98.94 46 HIS B CA 1
ATOM 1375 C C . HIS B 1 46 ? 3.273 12.25 -0.837 1 98.94 46 HIS B C 1
ATOM 1377 O O . HIS B 1 46 ? 3.355 13.344 -0.271 1 98.94 46 HIS B O 1
ATOM 1383 N N . PHE B 1 47 ? 3.559 11.07 -0.305 1 98.94 47 PHE B N 1
ATOM 1384 C CA . PHE B 1 47 ? 3.85 10.977 1.121 1 98.94 47 PHE B CA 1
ATOM 1385 C C . PHE B 1 47 ? 5.23 10.375 1.354 1 98.94 47 PHE B C 1
ATOM 1387 O O . PHE B 1 47 ? 5.699 9.562 0.557 1 98.94 47 PHE B O 1
ATOM 1394 N N . PHE B 1 48 ? 5.82 10.773 2.359 1 98.88 48 PHE B N 1
ATOM 1395 C CA . PHE B 1 48 ? 6.953 10.117 3 1 98.88 48 PHE B CA 1
ATOM 1396 C C . PHE B 1 48 ? 6.707 9.938 4.496 1 98.88 48 PHE B C 1
ATOM 1398 O O . PHE B 1 48 ? 6.219 10.859 5.156 1 98.88 48 PHE B O 1
ATOM 1405 N N . ILE B 1 49 ? 6.961 8.758 4.961 1 98.88 49 ILE B N 1
ATOM 1406 C CA . ILE B 1 49 ? 6.797 8.523 6.391 1 98.88 49 ILE B CA 1
ATOM 1407 C C . ILE B 1 49 ? 8.148 8.625 7.09 1 98.88 49 ILE B C 1
ATOM 1409 O O . ILE B 1 49 ? 9.062 7.844 6.809 1 98.88 49 ILE B O 1
ATOM 1413 N N . HIS B 1 50 ? 8.281 9.609 7.906 1 98.75 50 HIS B N 1
ATOM 1414 C CA . HIS B 1 50 ? 9.43 9.727 8.797 1 98.75 50 HIS B CA 1
ATOM 1415 C C . HIS B 1 50 ? 9.266 8.836 10.031 1 98.75 50 HIS B C 1
ATOM 1417 O O . HIS B 1 50 ? 8.648 9.242 11.016 1 98.75 50 HIS B O 1
ATOM 1423 N N . LYS B 1 51 ? 9.867 7.707 10.125 1 97.69 51 LYS B N 1
ATOM 1424 C CA . LYS B 1 51 ? 9.477 6.574 10.961 1 97.69 51 LYS B CA 1
ATOM 1425 C C . LYS B 1 51 ? 10.133 6.664 12.344 1 97.69 51 LYS B C 1
ATOM 1427 O O . LYS B 1 51 ? 9.781 5.91 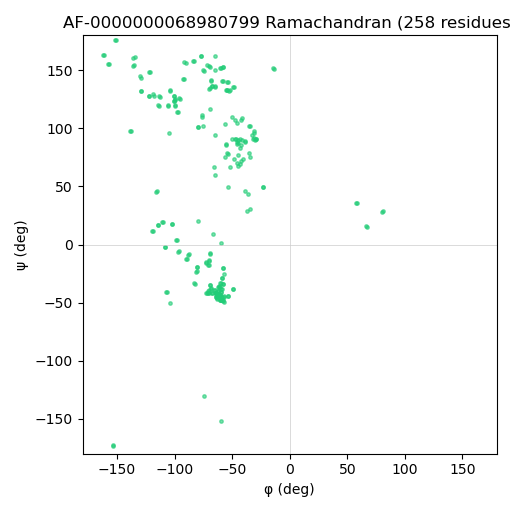13.25 1 97.69 51 LYS B O 1
ATOM 1432 N N . LYS B 1 52 ? 11.102 7.512 12.555 1 97.25 52 LYS B N 1
ATOM 1433 C CA . LYS B 1 52 ? 11.945 7.535 13.742 1 97.25 52 LYS B CA 1
ATOM 1434 C C . LYS B 1 52 ? 11.094 7.492 15.016 1 97.25 52 LYS B C 1
ATOM 1436 O O . LYS B 1 52 ? 11.453 6.828 15.984 1 97.25 52 LYS B O 1
ATOM 1441 N N . ALA B 1 53 ? 9.977 8.117 15.141 1 98.19 53 ALA B N 1
ATOM 1442 C CA . ALA B 1 53 ? 9.164 8.211 16.344 1 98.19 53 ALA B CA 1
ATOM 1443 C C . ALA B 1 53 ? 7.82 7.504 16.156 1 98.19 53 ALA B C 1
ATOM 1445 O O . ALA B 1 53 ? 6.871 7.75 16.906 1 98.19 53 ALA B O 1
ATOM 1446 N N . ILE B 1 54 ? 7.723 6.672 15.172 1 98.5 54 ILE B N 1
ATOM 1447 C CA . ILE B 1 54 ? 6.484 5.953 14.898 1 98.5 54 ILE B CA 1
ATOM 1448 C C . ILE B 1 54 ? 6.699 4.457 15.125 1 98.5 54 ILE B C 1
ATOM 1450 O O . ILE B 1 54 ? 7.52 3.83 14.453 1 98.5 54 ILE B O 1
ATOM 1454 N N . PRO B 1 55 ? 5.945 3.887 16.047 1 98.31 55 PRO B N 1
ATOM 1455 C CA . PRO B 1 55 ? 6.055 2.434 16.203 1 98.31 55 PRO B CA 1
ATOM 1456 C C . PRO B 1 55 ? 5.738 1.67 14.922 1 98.31 55 PRO B C 1
ATOM 1458 O O . PRO B 1 55 ? 4.906 2.113 14.125 1 98.31 55 PRO B O 1
ATOM 1461 N N . SER B 1 56 ? 6.316 0.476 14.773 1 97.5 56 SER B N 1
ATOM 1462 C CA . SER B 1 56 ? 6.223 -0.315 13.555 1 97.5 56 SER B CA 1
ATOM 1463 C C . SER B 1 56 ? 4.773 -0.651 13.219 1 97.5 56 SER B C 1
ATOM 1465 O O . SER B 1 56 ? 4.383 -0.657 12.047 1 97.5 56 SER B O 1
ATOM 1467 N N . ASP B 1 57 ? 4.004 -0.978 14.234 1 96.75 57 ASP B N 1
ATOM 1468 C CA . ASP B 1 57 ? 2.609 -1.34 14.016 1 96.75 57 ASP B CA 1
ATOM 1469 C C . ASP B 1 57 ? 1.816 -0.156 13.461 1 96.75 57 ASP B C 1
ATOM 1471 O O . ASP B 1 57 ? 0.993 -0.321 12.562 1 96.75 57 ASP B O 1
ATOM 1475 N N . GLU B 1 58 ? 2.068 1.003 14 1 98.06 58 GLU B N 1
ATOM 1476 C CA . GLU B 1 58 ? 1.403 2.199 13.5 1 98.06 58 GLU B CA 1
ATOM 1477 C C . GLU B 1 58 ? 1.873 2.541 12.086 1 98.06 58 GLU B C 1
ATOM 1479 O O . GLU B 1 58 ? 1.073 2.949 11.242 1 98.06 58 GLU B O 1
ATOM 1484 N N . GLU B 1 59 ? 3.158 2.412 11.844 1 98.5 59 GLU B N 1
ATOM 1485 C CA . GLU B 1 59 ? 3.701 2.645 10.508 1 98.5 59 GLU B CA 1
ATOM 1486 C C . GLU B 1 59 ? 2.977 1.799 9.461 1 98.5 59 GLU B C 1
ATOM 1488 O O . GLU B 1 59 ? 2.617 2.297 8.398 1 98.5 59 GLU B O 1
ATOM 1493 N N . ARG B 1 60 ? 2.758 0.577 9.773 1 97.06 60 ARG B N 1
ATOM 1494 C CA . ARG B 1 60 ? 2.088 -0.349 8.867 1 97.06 60 ARG B CA 1
ATOM 1495 C C . ARG B 1 60 ? 0.676 0.13 8.547 1 97.06 60 ARG B C 1
ATOM 1497 O O . ARG B 1 60 ? 0.261 0.111 7.383 1 97.06 60 ARG B O 1
ATOM 1504 N N . ILE B 1 61 ? 0.007 0.551 9.547 1 97.31 61 ILE B N 1
ATOM 1505 C CA . ILE B 1 61 ? -1.359 1.032 9.375 1 97.31 61 ILE B CA 1
ATOM 1506 C C . ILE B 1 61 ? -1.36 2.271 8.484 1 97.31 61 ILE B C 1
ATOM 1508 O O . ILE B 1 61 ? -2.17 2.381 7.559 1 97.31 61 ILE B O 1
ATOM 1512 N N . ILE B 1 62 ? -0.442 3.186 8.703 1 98.62 62 ILE B N 1
ATOM 1513 C CA . ILE B 1 62 ? -0.36 4.43 7.949 1 98.62 62 ILE B CA 1
ATOM 1514 C C . ILE B 1 62 ? -0.055 4.125 6.484 1 98.62 62 ILE B C 1
ATOM 1516 O O . ILE B 1 62 ? -0.694 4.672 5.582 1 98.62 62 ILE B O 1
ATOM 1520 N N . GLN B 1 63 ? 0.886 3.242 6.266 1 98.56 63 GLN B N 1
ATOM 1521 C CA . GLN B 1 63 ? 1.226 2.832 4.91 1 98.56 63 GLN B CA 1
ATOM 1522 C C . GLN B 1 63 ? 0.012 2.246 4.191 1 98.56 63 GLN B C 1
ATOM 1524 O O . GLN B 1 63 ? -0.283 2.619 3.053 1 98.56 63 GLN B O 1
ATOM 1529 N N . ARG B 1 64 ? -0.674 1.342 4.887 1 98.56 64 ARG B N 1
ATOM 1530 C CA . ARG B 1 64 ? -1.856 0.686 4.34 1 98.56 64 ARG B CA 1
ATOM 1531 C C . ARG B 1 64 ? -2.908 1.71 3.928 1 98.56 64 ARG B C 1
ATOM 1533 O O . ARG B 1 64 ? -3.422 1.667 2.809 1 98.56 64 ARG B O 1
ATOM 1540 N N . LEU B 1 65 ? -3.168 2.68 4.75 1 98.56 65 LEU B N 1
ATOM 1541 C CA . LEU B 1 65 ? -4.219 3.658 4.496 1 98.56 65 LEU B CA 1
ATOM 1542 C C . LEU B 1 65 ? -3.83 4.586 3.348 1 98.56 65 LEU B C 1
ATOM 1544 O O . LEU B 1 65 ? -4.656 4.891 2.486 1 98.56 65 LEU B O 1
ATOM 1548 N N . ILE B 1 66 ? -2.582 5.012 3.312 1 98.81 66 ILE B N 1
ATOM 1549 C CA . ILE B 1 66 ? -2.127 5.898 2.248 1 98.81 66 ILE B CA 1
ATOM 1550 C C . ILE B 1 66 ? -2.287 5.207 0.896 1 98.81 66 ILE B C 1
ATOM 1552 O O . ILE B 1 66 ? -2.887 5.766 -0.025 1 98.81 66 ILE B O 1
ATOM 1556 N N . VAL B 1 67 ? -1.843 3.986 0.808 1 98.5 67 VAL B N 1
ATOM 1557 C CA . VAL B 1 67 ? -1.856 3.254 -0.455 1 98.5 67 VAL B CA 1
ATOM 1558 C C . VAL B 1 67 ? -3.289 2.869 -0.813 1 98.5 67 VAL B C 1
ATOM 1560 O O . VAL B 1 67 ? -3.705 3 -1.968 1 98.5 67 VAL B O 1
ATOM 1563 N N . ALA B 1 68 ? -4.02 2.451 0.176 1 98.06 68 ALA B N 1
ATOM 1564 C CA . ALA B 1 68 ? -5.41 2.062 -0.05 1 98.06 68 ALA B CA 1
ATOM 1565 C C . ALA B 1 68 ? -6.215 3.215 -0.643 1 98.06 68 ALA B C 1
ATOM 1567 O O . ALA B 1 68 ? -7.078 3.004 -1.498 1 98.06 68 ALA B O 1
ATOM 1568 N N . PHE B 1 69 ? -5.887 4.383 -0.256 1 98 69 PHE B N 1
ATOM 1569 C CA . PHE B 1 69 ? -6.699 5.531 -0.645 1 98 69 PHE B CA 1
ATOM 1570 C C . PHE B 1 69 ? -6.039 6.305 -1.78 1 98 69 PHE B C 1
ATOM 1572 O O . PHE B 1 69 ? -6.301 7.496 -1.961 1 98 69 PHE B O 1
ATOM 1579 N N . SER B 1 70 ? -5.125 5.656 -2.432 1 98.06 70 SER B N 1
ATOM 1580 C CA . SER B 1 70 ? -4.559 6.074 -3.709 1 98.06 70 SER B CA 1
ATOM 1581 C C . SER B 1 70 ? -3.48 7.137 -3.516 1 98.06 70 SER B C 1
ATOM 1583 O O . SER B 1 70 ? -3.24 7.953 -4.406 1 98.06 70 SER B O 1
ATOM 1585 N N . GLY B 1 71 ? -2.861 7.09 -2.428 1 98.75 71 GLY B N 1
ATOM 1586 C CA . GLY B 1 71 ? -1.679 7.914 -2.229 1 98.75 71 GLY B CA 1
ATOM 1587 C C . GLY B 1 71 ? -0.414 7.281 -2.777 1 98.75 71 GLY B C 1
ATOM 1588 O O . GLY B 1 71 ? -0.336 6.059 -2.924 1 98.75 71 GLY B O 1
ATOM 1589 N N . THR B 1 72 ? 0.515 8.172 -3.014 1 98.38 72 THR B N 1
ATOM 1590 C CA . THR B 1 72 ? 1.844 7.699 -3.389 1 98.38 72 THR B CA 1
ATOM 1591 C C . THR B 1 72 ? 2.789 7.738 -2.191 1 98.38 72 THR B C 1
ATOM 1593 O O . THR B 1 72 ? 2.959 8.781 -1.562 1 98.38 72 THR B O 1
ATOM 1596 N N . LEU B 1 73 ? 3.33 6.602 -1.911 1 98.25 73 LEU B N 1
ATOM 1597 C CA . LEU B 1 73 ? 4.262 6.5 -0.792 1 98.25 73 LEU B CA 1
ATOM 1598 C C . LEU B 1 73 ? 5.695 6.371 -1.288 1 98.25 73 LEU B C 1
ATOM 1600 O O . LEU B 1 73 ? 6.027 5.434 -2.016 1 98.25 73 LEU B O 1
ATOM 1604 N N . HIS B 1 74 ? 6.512 7.352 -0.887 1 98.31 74 HIS B N 1
ATOM 1605 C CA . HIS B 1 74 ? 7.922 7.34 -1.252 1 98.31 74 HIS B CA 1
ATOM 1606 C C . HIS B 1 74 ? 8.766 6.648 -0.183 1 98.31 74 HIS B C 1
ATOM 1608 O O . HIS B 1 74 ? 8.539 6.852 1.013 1 98.31 74 HIS B O 1
ATOM 1614 N N . GLN B 1 75 ? 9.773 5.902 -0.655 1 96.44 75 GLN B N 1
ATOM 1615 C CA . GLN B 1 75 ? 10.664 5.199 0.266 1 96.44 75 GLN B CA 1
ATOM 1616 C C . GLN B 1 75 ? 11.727 6.141 0.832 1 96.44 75 GLN B C 1
ATOM 1618 O O . GLN B 1 75 ? 12.305 5.863 1.881 1 96.44 75 GLN B O 1
ATOM 1623 N N . TYR B 1 76 ? 11.938 7.148 0.116 1 96.69 76 TYR B N 1
ATOM 1624 C CA . TYR B 1 76 ? 12.938 8.133 0.517 1 96.69 76 TYR B CA 1
ATOM 1625 C C . TYR B 1 76 ? 12.406 9.555 0.326 1 96.69 76 TYR B C 1
ATOM 1627 O O . TYR B 1 76 ? 11.516 9.781 -0.496 1 96.69 76 TYR B O 1
ATOM 1635 N N . MET B 1 77 ? 13.102 10.391 1.038 1 96.69 77 MET B N 1
ATOM 1636 C CA . MET B 1 77 ? 12.781 11.805 0.858 1 96.69 77 MET B CA 1
ATOM 1637 C C . MET B 1 77 ? 13.211 12.281 -0.523 1 96.69 77 MET B C 1
ATOM 1639 O O . MET B 1 77 ? 14.32 11.984 -0.974 1 96.69 77 MET B O 1
ATOM 1643 N N . SER B 1 78 ? 12.312 13.016 -1.155 1 96.12 78 SER B N 1
ATOM 1644 C CA . SER B 1 78 ? 12.609 13.57 -2.471 1 96.12 78 SER B CA 1
ATOM 1645 C C . SER B 1 78 ? 11.836 14.867 -2.713 1 96.12 78 SER B C 1
ATOM 1647 O O . SER B 1 78 ? 10.984 15.25 -1.906 1 96.12 78 SER B O 1
ATOM 1649 N N . SER B 1 79 ? 12.078 15.492 -3.828 1 95.94 79 SER B N 1
ATOM 1650 C CA . SER B 1 79 ? 11.438 16.75 -4.176 1 95.94 79 SER B CA 1
ATOM 1651 C C . SER B 1 79 ? 9.969 16.531 -4.551 1 95.94 79 SER B C 1
ATOM 1653 O O . SER B 1 79 ? 9.195 17.5 -4.605 1 95.94 79 SER B O 1
ATOM 1655 N N . ASP B 1 80 ? 9.562 15.312 -4.824 1 97.44 80 ASP B N 1
ATOM 1656 C CA . ASP B 1 80 ? 8.188 15.023 -5.215 1 97.44 80 ASP B CA 1
ATOM 1657 C C . ASP B 1 80 ? 7.273 14.945 -3.992 1 97.44 80 ASP B C 1
ATOM 1659 O O . ASP B 1 80 ? 6.051 15 -4.121 1 97.44 80 ASP B O 1
ATOM 1663 N N . VAL B 1 81 ? 7.906 14.758 -2.896 1 98.75 81 VAL B N 1
ATOM 1664 C CA . VAL B 1 81 ? 7.129 14.562 -1.677 1 98.75 81 VAL B CA 1
ATOM 1665 C C . VAL B 1 81 ? 6.406 15.859 -1.313 1 98.75 81 VAL B C 1
ATOM 1667 O O . VAL B 1 81 ? 6.988 16.953 -1.389 1 98.75 81 VAL B O 1
ATOM 1670 N N . GLN B 1 82 ? 5.098 15.688 -0.927 1 98.88 82 GLN B N 1
ATOM 1671 C CA . GLN B 1 82 ? 4.297 16.828 -0.491 1 98.88 82 GLN B CA 1
ATOM 1672 C C . GLN B 1 82 ? 4.078 16.797 1.019 1 98.88 82 GLN B C 1
ATOM 1674 O O . GLN B 1 82 ? 4.145 17.828 1.681 1 98.88 82 GLN B O 1
ATOM 1679 N N . PHE B 1 83 ? 3.83 15.656 1.575 1 98.94 83 PHE B N 1
ATOM 1680 C CA . PHE B 1 83 ? 3.529 15.5 2.992 1 98.94 83 PHE B CA 1
ATOM 1681 C C . PHE B 1 83 ? 4.52 14.547 3.654 1 98.94 83 PHE B C 1
ATOM 1683 O O . PHE B 1 83 ? 4.727 13.43 3.18 1 98.94 83 PHE B O 1
ATOM 1690 N N . VAL B 1 84 ? 5.133 14.945 4.711 1 98.94 84 VAL B N 1
ATOM 1691 C CA . VAL B 1 84 ? 5.902 14.086 5.609 1 98.94 84 VAL B CA 1
ATOM 1692 C C . VAL B 1 84 ? 5.059 13.734 6.832 1 98.94 84 VAL B C 1
ATOM 1694 O O . VAL B 1 84 ? 4.637 14.609 7.582 1 98.94 84 VAL B O 1
ATOM 1697 N N . VAL B 1 85 ? 4.848 12.484 7 1 98.94 85 VAL B N 1
ATOM 1698 C CA . VAL B 1 85 ? 4.086 12.008 8.148 1 98.94 85 VAL B CA 1
ATOM 1699 C C . VAL B 1 85 ? 5.039 11.594 9.266 1 98.94 85 VAL B C 1
ATOM 1701 O O . VAL B 1 85 ? 5.941 10.781 9.055 1 98.94 85 VAL B O 1
ATOM 1704 N N . THR B 1 86 ? 4.848 12.156 10.477 1 98.88 86 THR B N 1
ATOM 1705 C CA . THR B 1 86 ? 5.852 11.945 11.516 1 98.88 86 THR B CA 1
ATOM 1706 C C . THR B 1 86 ? 5.254 12.156 12.898 1 98.88 86 THR B C 1
ATOM 1708 O O . THR B 1 86 ? 4.258 12.859 13.055 1 98.88 86 THR B O 1
ATOM 1711 N N . ARG B 1 87 ? 5.898 11.508 13.852 1 98.81 87 ARG B N 1
ATOM 1712 C CA . ARG B 1 87 ? 5.594 11.789 15.25 1 98.81 87 ARG B CA 1
ATOM 1713 C C . ARG B 1 87 ? 6.738 12.547 15.914 1 98.81 87 ARG B C 1
ATOM 1715 O O . ARG B 1 87 ? 6.641 12.93 17.078 1 98.81 87 ARG B O 1
ATOM 1722 N N . SER B 1 88 ? 7.883 12.828 15.211 1 98.62 88 SER B N 1
ATOM 1723 C CA . SER B 1 88 ? 9.016 13.578 15.766 1 98.62 88 SER B CA 1
ATOM 1724 C C . SER B 1 88 ? 8.656 15.039 15.977 1 98.62 88 SER B C 1
ATOM 1726 O O . SER B 1 88 ? 7.77 15.578 15.305 1 98.62 88 SER B O 1
ATOM 1728 N N . VAL B 1 89 ? 9.352 15.578 16.922 1 97.94 89 VAL B N 1
ATOM 1729 C CA . VAL B 1 89 ? 9.312 17.031 17.062 1 97.94 89 VAL B CA 1
ATOM 1730 C C . VAL B 1 89 ? 10.195 17.672 15.992 1 97.94 89 VAL B C 1
ATOM 1732 O O . VAL B 1 89 ? 11.016 17 15.367 1 97.94 89 VAL B O 1
ATOM 1735 N N . TRP B 1 90 ? 9.953 18.938 15.797 1 98.5 90 TRP B N 1
ATOM 1736 C CA . TRP B 1 90 ? 10.766 19.672 14.828 1 98.5 90 TRP B CA 1
ATOM 1737 C C . TRP B 1 90 ? 12.25 19.516 15.133 1 98.5 90 TRP B C 1
ATOM 1739 O O . TRP B 1 90 ? 12.656 19.562 16.297 1 98.5 90 TRP B O 1
ATOM 1749 N N . ASN B 1 91 ? 13 19.359 14.133 1 98.31 91 ASN B N 1
ATOM 1750 C CA . ASN B 1 91 ? 14.43 19.156 14.32 1 98.31 91 ASN B CA 1
ATOM 1751 C C . ASN B 1 91 ? 15.227 19.625 13.109 1 98.31 91 ASN B C 1
ATOM 1753 O O . ASN B 1 91 ? 14.656 20.156 12.148 1 98.31 91 ASN B O 1
ATOM 1757 N N . GLU B 1 92 ? 16.5 19.344 13.141 1 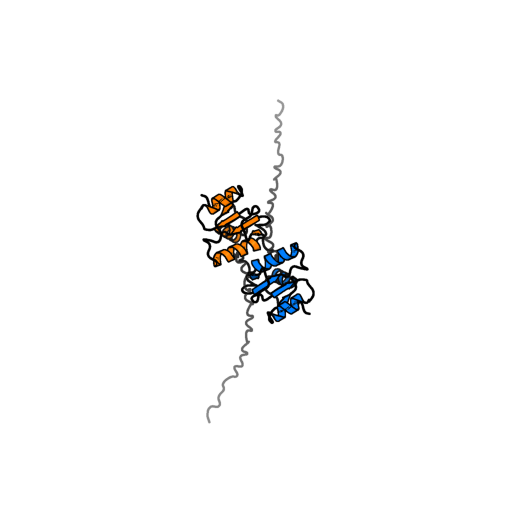97.88 92 GLU B N 1
ATOM 1758 C CA . GLU B 1 92 ? 17.391 19.828 12.094 1 97.88 92 GLU B CA 1
ATOM 1759 C C . GLU B 1 92 ? 17.125 19.141 10.766 1 97.88 92 GLU B C 1
ATOM 1761 O O . GLU B 1 92 ? 17.281 19.734 9.703 1 97.88 92 GLU B O 1
ATOM 1766 N N . GLU B 1 93 ? 16.75 17.859 10.82 1 98.06 93 GLU B N 1
ATOM 1767 C CA . GLU B 1 93 ? 16.406 17.141 9.594 1 98.06 93 GLU B CA 1
ATOM 1768 C C . GLU B 1 93 ? 15.258 17.812 8.859 1 98.06 93 GLU B C 1
ATOM 1770 O O . GLU B 1 93 ? 15.266 17.891 7.625 1 98.06 93 GLU B O 1
ATOM 1775 N N . PHE B 1 94 ? 14.328 18.297 9.578 1 98.38 94 PHE B N 1
ATOM 1776 C CA . PHE B 1 94 ? 13.164 18.953 9.008 1 98.38 94 PHE B CA 1
ATOM 1777 C C . PHE B 1 94 ? 13.547 20.312 8.406 1 98.38 94 PHE B C 1
ATOM 1779 O O . PHE B 1 94 ? 13.078 20.672 7.324 1 98.38 94 PHE B O 1
ATOM 1786 N N . ASP B 1 95 ? 14.406 21 9.086 1 98 95 ASP B N 1
ATOM 1787 C CA . ASP B 1 95 ? 14.922 22.25 8.539 1 98 95 ASP B CA 1
ATOM 1788 C C . ASP B 1 95 ? 15.578 22.031 7.184 1 98 95 ASP B C 1
ATOM 1790 O O . ASP B 1 95 ? 15.328 22.781 6.234 1 98 95 ASP B O 1
ATOM 1794 N N . THR B 1 96 ? 16.406 21.078 7.168 1 97.94 96 THR B N 1
ATOM 1795 C CA . THR B 1 96 ? 17.156 20.766 5.953 1 97.94 96 THR B CA 1
ATOM 1796 C C . THR B 1 96 ? 16.203 20.375 4.82 1 97.94 96 THR B C 1
ATOM 1798 O O . THR B 1 96 ? 16.359 20.828 3.686 1 97.94 96 THR B O 1
ATOM 1801 N N . ALA B 1 97 ? 15.18 19.531 5.141 1 97.88 97 ALA B N 1
ATOM 1802 C CA . ALA B 1 97 ? 14.211 19.094 4.141 1 97.88 97 ALA B CA 1
ATOM 1803 C C . ALA B 1 97 ? 13.43 20.281 3.578 1 97.88 97 ALA B C 1
ATOM 1805 O O . ALA B 1 97 ? 13.188 20.359 2.373 1 97.88 97 ALA B O 1
ATOM 1806 N N . LEU B 1 98 ? 13.086 21.188 4.445 1 97.12 98 LEU B N 1
ATOM 1807 C CA . LEU B 1 98 ? 12.336 22.375 4.031 1 97.12 98 LEU B CA 1
ATOM 1808 C C . LEU B 1 98 ? 13.195 23.281 3.152 1 97.12 98 LEU B C 1
ATOM 1810 O O . LEU B 1 98 ? 12.68 23.922 2.236 1 97.12 98 LEU B O 1
ATOM 1814 N N . ALA B 1 99 ? 14.422 23.359 3.494 1 96.94 99 ALA B N 1
ATOM 1815 C CA . ALA B 1 99 ? 15.344 24.172 2.686 1 96.94 99 ALA B CA 1
ATOM 1816 C C . ALA B 1 99 ? 15.414 23.641 1.254 1 96.94 99 ALA B C 1
ATOM 1818 O O . ALA B 1 99 ? 15.539 24.422 0.307 1 96.94 99 ALA B O 1
ATOM 1819 N N . ASP B 1 100 ? 15.289 22.359 1.064 1 96.69 100 ASP B N 1
ATOM 1820 C CA . ASP B 1 100 ? 15.352 21.703 -0.241 1 96.69 100 ASP B CA 1
ATOM 1821 C C . ASP B 1 100 ? 14 21.781 -0.951 1 96.69 100 ASP B C 1
ATOM 1823 O O . ASP B 1 100 ? 13.938 21.828 -2.182 1 96.69 100 ASP B O 1
ATOM 1827 N N . ASN B 1 101 ? 12.922 21.734 -0.222 1 97.69 101 ASN B N 1
ATOM 1828 C CA . ASN B 1 101 ? 11.555 21.781 -0.708 1 97.69 101 ASN B CA 1
ATOM 1829 C C . ASN B 1 101 ? 10.68 22.672 0.178 1 97.69 101 ASN B C 1
ATOM 1831 O O . ASN B 1 101 ? 10.094 22.203 1.153 1 97.69 101 ASN B O 1
ATOM 1835 N N . ALA B 1 102 ? 10.492 23.922 -0.255 1 96.88 102 ALA B N 1
ATOM 1836 C CA . ALA B 1 102 ? 9.852 24.938 0.57 1 96.88 102 ALA B CA 1
ATOM 1837 C C . ALA B 1 102 ? 8.359 24.656 0.738 1 96.88 102 ALA B C 1
ATOM 1839 O O . ALA B 1 102 ? 7.711 25.234 1.62 1 96.88 102 ALA B O 1
ATOM 1840 N N . ASN B 1 103 ? 7.805 23.781 -0.057 1 97.69 103 ASN B N 1
ATOM 1841 C CA . ASN B 1 103 ? 6.375 23.5 -0.021 1 97.69 103 ASN B CA 1
ATOM 1842 C C . ASN B 1 103 ? 6.062 22.266 0.804 1 97.69 103 ASN B C 1
ATOM 1844 O O . ASN B 1 103 ? 4.902 21.844 0.896 1 97.69 103 ASN B O 1
ATOM 1848 N N . LEU B 1 104 ? 7.07 21.75 1.363 1 98.5 104 LEU B N 1
ATOM 1849 C CA . LEU B 1 104 ? 6.93 20.531 2.145 1 98.5 104 LEU B CA 1
ATOM 1850 C C . LEU B 1 104 ? 6.062 20.766 3.375 1 98.5 104 LEU B C 1
ATOM 1852 O O . LEU B 1 104 ? 6.203 21.797 4.051 1 98.5 104 LEU B O 1
ATOM 1856 N N . ILE B 1 105 ? 5.098 19.812 3.689 1 98.81 105 ILE B N 1
ATOM 1857 C CA . ILE B 1 105 ? 4.207 19.938 4.84 1 98.81 105 ILE B CA 1
ATOM 1858 C C . ILE B 1 105 ? 4.434 18.766 5.789 1 98.81 105 ILE B C 1
ATOM 1860 O O . ILE B 1 105 ? 4.461 17.609 5.363 1 98.81 105 ILE B O 1
ATOM 1864 N N . PHE B 1 106 ? 4.633 19.031 7.016 1 98.88 106 PHE B N 1
ATOM 1865 C CA . PHE B 1 106 ? 4.801 18 8.039 1 98.88 106 PHE B CA 1
ATOM 1866 C C . PHE B 1 106 ? 3.512 17.797 8.828 1 98.88 106 PHE B C 1
ATOM 1868 O O . PHE B 1 106 ? 2.949 18.766 9.359 1 98.88 106 PHE B O 1
ATOM 1875 N N . VAL B 1 107 ? 3.1 16.547 8.898 1 98.94 107 VAL B N 1
ATOM 1876 C CA . VAL B 1 107 ? 1.827 16.297 9.57 1 98.94 107 VAL B CA 1
ATOM 1877 C C . VAL B 1 107 ? 1.956 15.102 10.5 1 98.94 107 VAL B C 1
ATOM 1879 O O . VAL B 1 107 ? 2.791 14.219 10.281 1 98.94 107 VAL B O 1
ATOM 1882 N N . ARG B 1 108 ? 1.114 15.117 11.484 1 98.94 108 ARG B N 1
ATOM 1883 C CA . ARG B 1 108 ? 0.959 13.953 12.352 1 98.94 108 ARG B CA 1
ATOM 1884 C C . ARG B 1 108 ? 0.175 12.852 11.656 1 98.94 108 ARG B C 1
ATOM 1886 O O . ARG B 1 108 ? -0.721 13.133 10.852 1 98.94 108 ARG B O 1
ATOM 1893 N N . PRO B 1 109 ? 0.477 11.539 12.023 1 98.88 109 PRO B N 1
ATOM 1894 C CA . PRO B 1 109 ? -0.291 10.438 11.445 1 98.88 109 PRO B CA 1
ATOM 1895 C C . PRO B 1 109 ? -1.786 10.547 11.727 1 98.88 109 PRO B C 1
ATOM 1897 O O . PRO B 1 109 ? -2.602 10 10.984 1 98.88 109 PRO B O 1
ATOM 1900 N N . ASP B 1 110 ? -2.182 11.289 12.703 1 98.81 110 ASP B N 1
ATOM 1901 C CA . ASP B 1 110 ? -3.572 11.461 13.109 1 98.81 110 ASP B CA 1
ATOM 1902 C C . ASP B 1 110 ? -4.41 12.023 11.961 1 98.81 110 ASP B C 1
ATOM 1904 O O . ASP B 1 110 ? -5.613 11.758 11.883 1 98.81 110 ASP B O 1
ATOM 1908 N N . TRP B 1 111 ? -3.787 12.758 11.125 1 98.94 111 TRP B N 1
ATOM 1909 C CA . TRP B 1 111 ? -4.5 13.289 9.969 1 98.94 111 TRP B CA 1
ATOM 1910 C C . TRP B 1 111 ? -4.98 12.156 9.062 1 98.94 111 TRP B C 1
ATOM 1912 O O . TRP B 1 111 ? -6.129 12.156 8.617 1 98.94 111 TRP B O 1
ATOM 1922 N N . ILE B 1 112 ? -4.07 11.188 8.773 1 98.75 112 ILE B N 1
ATOM 1923 C CA . ILE B 1 112 ? -4.406 10.039 7.941 1 98.75 112 ILE B CA 1
ATOM 1924 C C . ILE B 1 112 ? -5.535 9.242 8.594 1 98.75 112 ILE B C 1
ATOM 1926 O O . ILE B 1 112 ? -6.5 8.859 7.926 1 98.75 112 ILE B O 1
ATOM 1930 N N . LEU B 1 113 ? -5.406 9.07 9.922 1 98.31 113 LEU B N 1
ATOM 1931 C CA . LEU B 1 113 ? -6.406 8.32 10.672 1 98.31 113 LEU B CA 1
ATOM 1932 C C . LEU B 1 113 ? -7.75 9.039 10.664 1 98.31 113 LEU B C 1
ATOM 1934 O O . LEU B 1 113 ? -8.797 8.398 10.57 1 98.31 113 LEU B O 1
ATOM 1938 N N . ALA B 1 114 ? -7.742 10.312 10.773 1 98.19 114 ALA B N 1
ATOM 1939 C CA . ALA B 1 114 ? -8.969 11.094 10.719 1 98.19 114 ALA B CA 1
ATOM 1940 C C . ALA B 1 114 ? -9.633 10.984 9.352 1 98.19 114 ALA B C 1
ATOM 1942 O O . ALA B 1 114 ? -10.859 10.891 9.25 1 98.19 114 ALA B O 1
ATOM 1943 N N . CYS B 1 115 ? -8.82 11.039 8.289 1 98 115 CYS B N 1
ATOM 1944 C CA . CYS B 1 115 ? -9.344 10.867 6.941 1 98 115 CYS B CA 1
ATOM 1945 C C . CYS B 1 115 ? -10.031 9.516 6.789 1 98 115 CYS B C 1
ATOM 1947 O O . CYS B 1 115 ? -11.109 9.422 6.207 1 98 115 CYS B O 1
ATOM 1949 N N . ASP B 1 116 ? -9.375 8.461 7.293 1 96.81 116 ASP B N 1
ATOM 1950 C CA . ASP B 1 116 ? -9.953 7.121 7.266 1 96.81 116 ASP B CA 1
ATOM 1951 C C . ASP B 1 116 ? -11.273 7.078 8.023 1 96.81 116 ASP B C 1
ATOM 1953 O O . ASP B 1 116 ? -12.281 6.594 7.496 1 96.81 116 ASP B O 1
ATOM 1957 N N . GLU B 1 117 ? -11.289 7.633 9.203 1 95.69 117 GLU B N 1
ATOM 1958 C CA . GLU B 1 117 ? -12.469 7.629 10.062 1 95.69 117 GLU B CA 1
ATOM 1959 C C . GLU B 1 117 ? -13.641 8.344 9.398 1 95.69 117 GLU B C 1
ATOM 1961 O O . GLU B 1 117 ? -14.789 7.906 9.508 1 95.69 117 GLU B O 1
ATOM 1966 N N . GLN B 1 118 ? -13.383 9.359 8.695 1 95.06 118 GLN B N 1
ATOM 1967 C CA . GLN B 1 118 ? -14.438 10.172 8.094 1 95.06 118 GLN B CA 1
ATOM 1968 C C . GLN B 1 118 ? -14.68 9.766 6.645 1 95.06 118 GLN B C 1
ATOM 1970 O O . GLN B 1 118 ? -15.578 10.305 5.992 1 95.06 118 GLN B O 1
ATOM 1975 N N . ALA B 1 119 ? -13.898 8.93 6.16 1 91.5 119 ALA B N 1
ATOM 1976 C CA . ALA B 1 119 ? -13.992 8.414 4.797 1 91.5 119 ALA B CA 1
ATOM 1977 C C . ALA B 1 119 ? -13.906 9.547 3.777 1 91.5 119 ALA B C 1
ATOM 1979 O O . ALA B 1 119 ? -14.609 9.531 2.762 1 91.5 119 ALA B O 1
ATOM 1980 N N . ARG B 1 120 ? -13.109 10.516 4.109 1 95.56 120 ARG B N 1
ATOM 1981 C CA . ARG B 1 120 ? -12.82 11.641 3.229 1 95.56 120 ARG B CA 1
ATOM 1982 C C . ARG B 1 120 ? -11.547 12.359 3.652 1 95.56 120 ARG B C 1
ATOM 1984 O O . ARG B 1 120 ? -11.086 12.203 4.785 1 95.56 120 ARG B O 1
ATOM 1991 N N . ARG B 1 121 ? -11.078 13.125 2.703 1 97.75 121 ARG B N 1
ATOM 1992 C CA . ARG B 1 121 ? -9.906 13.938 3.025 1 97.75 121 ARG B CA 1
ATOM 1993 C C . ARG B 1 121 ? -10.297 15.141 3.879 1 97.75 121 ARG B C 1
ATOM 1995 O O . ARG B 1 121 ? -10.977 16.062 3.402 1 97.75 121 ARG B O 1
ATOM 2002 N N . VAL B 1 122 ? -9.945 15.234 5.082 1 98.31 122 VAL B N 1
ATOM 2003 C CA . VAL B 1 122 ? -10.195 16.375 5.965 1 98.31 122 VAL B CA 1
ATOM 2004 C C . VAL B 1 122 ? -9.016 17.344 5.906 1 98.31 122 VAL B C 1
ATOM 2006 O O . VAL B 1 122 ? -7.91 16.953 5.52 1 98.31 122 VAL B O 1
ATOM 2009 N N . PRO B 1 123 ? -9.164 18.594 6.227 1 98.69 123 PRO B N 1
ATOM 2010 C CA . PRO B 1 123 ? -8.047 19.547 6.215 1 98.69 123 PRO B CA 1
ATOM 2011 C C . PRO B 1 123 ? -6.91 19.125 7.148 1 98.69 123 PRO B C 1
ATOM 2013 O O . PRO B 1 123 ? -7.164 18.609 8.242 1 98.69 123 PRO B O 1
ATOM 2016 N N . PHE B 1 124 ? -5.637 19.359 6.637 1 98.81 124 PHE B N 1
ATOM 2017 C CA . PHE B 1 124 ? -4.484 18.859 7.371 1 98.81 124 PHE B CA 1
ATOM 2018 C C . PHE B 1 124 ? -4.02 19.875 8.414 1 98.81 124 PHE B C 1
ATOM 2020 O O . PHE B 1 124 ? -3.207 19.547 9.281 1 98.81 124 PHE B O 1
ATOM 2027 N N . GLN B 1 125 ? -4.547 21.062 8.438 1 98.69 125 GLN B N 1
ATOM 2028 C CA . GLN B 1 125 ? -3.986 22.188 9.188 1 98.69 125 GLN B CA 1
ATOM 2029 C C . GLN B 1 125 ? -3.979 21.891 10.688 1 98.69 125 GLN B C 1
ATOM 2031 O O . GLN B 1 125 ? -3.066 22.312 11.398 1 98.69 125 GLN B O 1
ATOM 2036 N N . LYS B 1 126 ? -4.953 21.219 11.234 1 98.44 126 LYS B N 1
ATOM 2037 C CA . LYS B 1 126 ? -5.039 20.891 12.648 1 98.44 126 LYS B CA 1
ATOM 2038 C C . LYS B 1 126 ? -3.98 19.859 13.039 1 98.44 126 LYS B C 1
ATOM 2040 O O . LYS B 1 126 ? -3.758 19.609 14.227 1 98.44 126 LYS B O 1
ATOM 2045 N N . TYR B 1 127 ? -3.234 19.266 12.164 1 98.81 127 TYR B N 1
ATOM 2046 C CA . TYR B 1 127 ? -2.324 18.156 12.406 1 98.81 127 TYR B CA 1
ATOM 2047 C C . TYR B 1 127 ? -0.889 18.531 12.07 1 98.81 127 TYR B C 1
ATOM 2049 O O . TYR B 1 127 ? -0.005 17.672 12.023 1 98.81 127 TYR B O 1
ATOM 2057 N N . LEU B 1 128 ? -0.573 19.719 11.852 1 98.81 128 LEU B N 1
ATOM 2058 C CA . LEU B 1 128 ? 0.729 20.203 11.406 1 98.81 128 LEU B CA 1
ATOM 2059 C C . LEU B 1 128 ? 1.778 20.016 12.5 1 98.81 128 LEU B C 1
ATOM 2061 O O . LEU B 1 128 ? 1.485 20.203 13.68 1 98.81 128 LEU B O 1
ATOM 2065 N N . VAL B 1 129 ? 2.912 19.656 12.039 1 98.56 129 VAL B N 1
ATOM 2066 C CA . VAL B 1 129 ? 4.102 19.75 12.875 1 98.56 129 VAL B CA 1
ATOM 2067 C C . VAL B 1 129 ? 4.879 21.016 12.523 1 98.56 129 VAL B C 1
ATOM 2069 O O . VAL B 1 129 ? 5.297 21.203 11.375 1 98.56 129 VAL B O 1
ATOM 2072 N N . VAL B 1 130 ? 5.109 21.828 13.5 1 95.5 130 VAL B N 1
ATOM 2073 C CA . VAL B 1 130 ? 5.762 23.109 13.242 1 95.5 130 VAL B CA 1
ATOM 2074 C C . VAL B 1 130 ? 6.941 23.297 14.195 1 95.5 130 VAL B C 1
ATOM 2076 O O . VAL B 1 130 ? 6.973 22.703 15.273 1 95.5 130 VAL B O 1
ATOM 2079 N N . GLY B 1 131 ? 7.902 23.875 13.648 1 88.44 131 GLY B N 1
ATOM 2080 C CA . GLY B 1 131 ? 9.07 24.266 14.43 1 88.44 131 GLY B CA 1
ATOM 2081 C C . GLY B 1 131 ? 9.086 25.734 14.797 1 88.44 131 GLY B C 1
ATOM 2082 O O . GLY B 1 131 ? 8.352 26.531 14.219 1 88.44 131 GLY B O 1
#

Secondary structure (DSSP, 8-state):
---------------------------------SS-PPP-TTTT-EEEEEGGGS-HHHHHHHHHHHHHTT-EEESS--TT--EEEE-SPS-HHHHHHHHH-TT-EEE-THHHHHHHHHTS---SGGGB---/---------------------------------SS-PPP-TTTT-EEEEEGGGS-HHHHHHHHHHHHHTT-EEESS--TT--EEEE-SPS-HHHHHHHHH-TT-EEE-THHHHHHHHHTS---SGGGB---

Solvent-accessible surface area (backbone atoms only — not comparable to full-atom values): 16052 Å² total; per-residue (Å²): 130,87,85,81,79,80,89,82,77,87,66,78,76,78,75,76,76,77,75,76,74,72,76,75,73,73,71,79,68,78,58,84,66,57,60,76,71,74,58,55,68,30,55,95,36,30,31,29,71,50,55,90,59,43,57,70,72,57,47,51,51,52,52,29,50,39,34,34,20,40,26,43,78,42,96,57,91,56,84,75,43,39,36,37,34,32,63,62,72,67,48,68,70,54,52,54,51,36,73,76,32,81,76,53,41,40,28,33,59,62,45,60,52,49,19,53,58,66,70,41,74,63,84,56,76,92,29,55,58,73,118,134,86,78,84,79,78,78,75,80,72,82,76,82,77,74,74,76,76,72,75,73,69,76,74,72,74,69,77,66,78,60,82,67,58,61,77,72,73,57,57,70,31,54,93,36,32,31,27,72,49,54,90,57,43,56,68,71,58,49,49,52,52,52,29,52,41,33,34,20,39,26,41,78,43,94,56,90,56,85,76,44,40,36,38,33,32,64,62,73,67,48,68,71,55,52,54,50,35,72,76,30,80,77,54,40,42,28,32,58,61,44,60,52,49,17,53,58,66,70,40,74,62,83,58,76,92,29,56,61,72,118

pLDDT: mean 78.77, std 31.01, range [19.34, 98.94]

InterPro domains:
  IPR001357 BRCT domain [PF16589] (41-127)
  IPR001357 BRCT domain [PS50172] (37-129)
  IPR001357 BRCT domain [SM00292] (39-119)
  IPR036420 BRCT domain superfamily [G3DSA:3.40.50.10190] (29-131)
  IPR036420 BRCT domain superfamily [SSF52113] (38-129)

Radius of gyration: 34.23 Å; Cα contacts (8 Å, |Δi|>4): 320; chains: 2; bounding box: 96×128×60 Å

Nearest PDB structures (foldseek):
  6wh2-assembly1_B-2  TM=9.683E-01  e=1.340E-13  Homo sapiens
  3pc8-assembly1_A  TM=9.781E-01  e=1.090E-12  Mus musculus
  3pc6-assembly1_A  TM=9.742E-01  e=1.166E-12  Mus musculus
  3qvg-assembly1_B  TM=9.698E-01  e=8.315E-13  Mus musculus
  6j0x-assembly4_D  TM=8.372E-01  e=4.683E-05  Saccharomyces cerevisiae S288C

Foldseek 3Di:
DDDPDDDDDCPPPPPPPPPPPPPPPPPPPPPPPPPPQQAQQCALAEEEEPCPPPDPVRVVVLVCLCVSNHHHYDPDDDQSHAEYEYPDADDDVNVVSCVVHVNHWYFYSVQSVVCVVVVHRDDGVVGTHDD/DDDPPPPVVDDDPPPPPPPPPPPPPPPPPPVPPPPPQQAQQCALAEEEEPCPPPDPVRVVVLVCLCVSNHHHYDPDQDQSHAEYEYPDADDDVNVVSCVVHVNHWYFYSVQSVVCVVVVHRDDRVVGTHDD